Protein AF-A0A7S2AQG5-F1 (afdb_monomer)

Organism: NCBI:txid41880

Nearest PDB structures (foldseek):
  4xyc-assembly2_W  TM=8.931E-01  e=7.929E-13  Mycobacterium tuberculosis
  4xyc-assembly2_J  TM=9.026E-01  e=2.037E-12  Mycobacterium tuberculosis
  4xyc-asse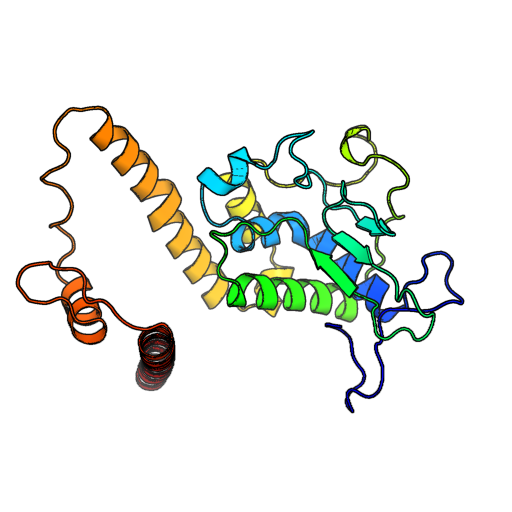mbly2_U  TM=8.590E-01  e=1.543E-12  Mycobacterium tuberculosis
  2wgs-assembly1_A  TM=8.784E-01  e=3.175E-12  Mycobacterium tuberculosis H37Rv
  7w85-assembly1_A  TM=8.949E-01  e=2.616E-11  Escherichia coli BL21(DE3)

Secondary structure (DSSP, 8-state):
--SB-TTS-SB-SB-TTSTTSB-HHHHHHHHHHHHTHHHHHHHHS-SGGGGGG-STTSSS--BS-EEES-TTSSEEEE--TTSSSTT-EEEE----TTS-HHHHHHHHHHHHHHHHHTT--PPPPPPS-GGGS-TTSS-PBPPSSHHHHHHHHHT-HHHHHHH-HHHHHHHHHHHIIIIIIIHHHHHHHHTTT-TTS-S-S-HHHHHHHHHHHT--TT-PPP---HHHHHHHHHHHHHHHHHHHHHT-

InterPro domains:
  IPR008146 Glutamine synthetase, catalytic domain [PF00120] (7-181)
  IPR008146 Glutamine synthetase, catalytic domain [PS51987] (1-203)
  IPR008146 Glutamine synthetase, catalytic domain [SM01230] (1-112)
  IPR014746 Glutamine synthetase/guanido kinase, catalytic domain [SSF55931] (8-180)

Solvent-accessible surface area (backbone atoms only — not comparable to full-atom values): 13855 Å² total; per-residue (Å²): 81,98,48,49,44,96,84,63,82,44,42,47,38,54,26,90,88,37,98,82,41,43,17,75,63,37,38,9,20,50,16,14,38,42,73,39,34,36,30,48,36,33,43,18,29,54,38,64,75,48,26,77,48,46,36,87,90,62,70,34,30,54,37,42,41,35,12,76,74,26,69,46,24,22,34,19,36,39,73,26,93,79,77,73,36,59,66,23,37,78,44,76,53,62,58,38,93,80,26,53,68,67,56,33,52,52,50,52,49,47,28,17,49,49,8,48,76,72,64,36,76,50,76,83,66,56,82,78,61,55,79,76,56,61,85,83,71,81,56,52,70,44,54,64,38,43,66,54,8,48,53,36,37,74,69,34,62,70,59,31,72,70,70,35,56,72,54,50,54,52,50,50,53,50,42,45,52,52,41,66,56,41,46,61,50,51,56,60,44,60,76,45,100,63,87,81,76,86,89,72,88,68,61,82,69,48,58,60,56,42,65,75,68,48,54,54,95,83,72,52,83,64,90,70,52,75,67,58,50,51,52,49,54,52,50,51,55,52,48,56,54,50,56,59,58,70,75,107

Structure (mmCIF, N/CA/C/O backbone):
data_AF-A0A7S2AQG5-F1
#
_entry.id   AF-A0A7S2AQG5-F1
#
loop_
_atom_site.group_PDB
_atom_site.id
_atom_site.type_symbol
_atom_site.label_atom_id
_atom_site.label_alt_id
_atom_site.label_comp_id
_atom_site.label_asym_id
_atom_site.label_entity_id
_atom_site.label_seq_id
_atom_site.pdbx_PDB_ins_code
_atom_site.Cartn_x
_atom_site.Cartn_y
_atom_site.Cartn_z
_atom_site.occupancy
_atom_site.B_iso_or_equiv
_atom_site.auth_seq_id
_atom_site.auth_comp_id
_atom_site.auth_asym_id
_atom_site.auth_atom_id
_atom_site.pdbx_PDB_model_num
ATOM 1 N N . GLY A 1 1 ? 16.705 2.531 -3.260 1.00 59.81 1 GLY A N 1
ATOM 2 C CA . GLY A 1 1 ? 15.251 2.280 -3.265 1.00 59.81 1 GLY A CA 1
ATOM 3 C C . GLY A 1 1 ? 14.936 1.004 -2.507 1.00 59.81 1 GLY A C 1
ATOM 4 O O . GLY A 1 1 ? 15.864 0.321 -2.094 1.00 59.81 1 GLY A O 1
ATOM 5 N N . ILE A 1 2 ? 13.650 0.689 -2.328 1.00 74.12 2 ILE A N 1
ATOM 6 C CA . ILE A 1 2 ? 13.186 -0.533 -1.640 1.00 74.12 2 ILE A CA 1
ATOM 7 C C . ILE A 1 2 ? 13.528 -1.822 -2.412 1.00 74.12 2 ILE A C 1
ATOM 9 O O . ILE A 1 2 ? 13.703 -2.874 -1.812 1.00 74.12 2 ILE A O 1
ATOM 13 N N . LEU A 1 3 ? 13.717 -1.716 -3.733 1.00 81.56 3 LEU A N 1
ATOM 14 C CA . LEU A 1 3 ? 14.234 -2.780 -4.592 1.00 81.56 3 LEU A CA 1
ATOM 15 C C . LEU A 1 3 ? 15.679 -2.455 -4.980 1.00 81.56 3 LEU A C 1
ATOM 17 O O . LEU A 1 3 ? 15.939 -1.516 -5.735 1.00 81.56 3 LEU A O 1
ATOM 21 N N . GLY A 1 4 ? 16.621 -3.224 -4.446 1.00 83.62 4 GLY A N 1
ATOM 22 C CA . GLY A 1 4 ? 18.041 -3.121 -4.763 1.00 83.62 4 GLY A CA 1
ATOM 23 C C . GLY A 1 4 ? 18.647 -4.499 -4.983 1.00 83.62 4 GLY A C 1
ATOM 24 O O . GLY A 1 4 ? 18.105 -5.504 -4.518 1.00 83.62 4 GLY A O 1
ATOM 25 N N . SER A 1 5 ? 19.768 -4.554 -5.698 1.00 82.12 5 SER A N 1
ATOM 26 C CA . SER A 1 5 ? 20.531 -5.793 -5.840 1.00 82.12 5 SER A CA 1
ATOM 27 C C . SER A 1 5 ? 21.010 -6.303 -4.478 1.00 82.12 5 SER A C 1
ATOM 29 O O . SER A 1 5 ? 21.126 -5.551 -3.509 1.00 82.12 5 SER A O 1
ATOM 31 N N . LYS A 1 6 ? 21.300 -7.606 -4.388 1.00 81.56 6 LYS A N 1
ATOM 32 C CA . LYS A 1 6 ? 21.718 -8.257 -3.133 1.00 81.56 6 LYS A CA 1
ATOM 33 C C . LYS A 1 6 ? 22.968 -7.614 -2.514 1.00 81.56 6 LYS A C 1
ATOM 35 O O . LYS A 1 6 ? 23.081 -7.531 -1.297 1.00 81.56 6 LYS A O 1
ATOM 40 N N . ASP A 1 7 ? 23.881 -7.146 -3.356 1.00 83.44 7 ASP A N 1
ATOM 41 C CA . ASP A 1 7 ? 25.102 -6.413 -2.998 1.00 83.44 7 ASP A CA 1
ATOM 42 C C . ASP A 1 7 ? 24.874 -4.900 -2.794 1.00 83.44 7 ASP A C 1
ATOM 44 O O . ASP A 1 7 ? 25.814 -4.171 -2.491 1.00 83.44 7 ASP A O 1
ATOM 48 N N . ARG A 1 8 ? 23.632 -4.424 -2.959 1.00 75.56 8 ARG A N 1
ATOM 49 C CA . ARG A 1 8 ? 23.200 -3.019 -2.878 1.00 75.56 8 ARG A CA 1
ATOM 50 C C . ARG A 1 8 ? 23.923 -2.076 -3.845 1.00 75.56 8 ARG A C 1
ATOM 52 O O . ARG A 1 8 ? 23.882 -0.862 -3.654 1.00 75.56 8 ARG A O 1
ATOM 59 N N . SER A 1 9 ? 24.560 -2.612 -4.884 1.00 79.88 9 SER A N 1
ATOM 60 C CA . SER A 1 9 ? 25.290 -1.822 -5.878 1.00 79.88 9 SER A CA 1
ATOM 61 C C . SER A 1 9 ? 24.370 -1.132 -6.887 1.00 79.88 9 SER A C 1
ATOM 63 O O . SER A 1 9 ? 24.751 -0.116 -7.466 1.00 79.88 9 SER A O 1
ATOM 65 N N . SER A 1 10 ? 23.149 -1.646 -7.074 1.00 81.56 10 SER A N 1
ATOM 66 C CA . SER A 1 10 ? 22.208 -1.153 -8.079 1.00 81.56 10 SER A CA 1
ATOM 67 C C . SER A 1 10 ? 20.776 -1.044 -7.556 1.00 81.56 10 SER A C 1
ATOM 69 O O . SER A 1 10 ? 20.322 -1.823 -6.713 1.00 81.56 10 SER A O 1
ATOM 71 N N . ASN A 1 11 ? 20.062 -0.041 -8.067 1.00 84.75 11 ASN A N 1
ATOM 72 C CA . ASN A 1 11 ? 18.629 0.137 -7.870 1.00 84.75 11 ASN A CA 1
ATOM 73 C C . ASN A 1 11 ? 17.891 -0.652 -8.959 1.00 84.75 11 ASN A C 1
ATOM 75 O O . ASN A 1 11 ? 18.204 -0.505 -10.136 1.00 84.75 11 ASN A O 1
ATOM 79 N N . LEU A 1 12 ? 16.926 -1.486 -8.571 1.00 88.19 12 LEU A N 1
ATOM 80 C CA . LEU A 1 12 ? 16.212 -2.372 -9.496 1.00 88.19 12 LEU A CA 1
ATOM 81 C C . LEU A 1 12 ? 14.869 -1.793 -9.958 1.00 88.19 12 LEU A C 1
ATOM 83 O O . LEU A 1 12 ? 14.022 -2.536 -10.450 1.00 88.19 12 LEU A O 1
ATOM 87 N N . MET A 1 13 ? 14.635 -0.495 -9.763 1.00 86.56 13 MET A N 1
ATOM 88 C CA . MET A 1 13 ? 13.351 0.139 -10.068 1.00 86.56 13 MET A CA 1
ATOM 89 C C . MET A 1 13 ? 13.173 0.515 -11.537 1.00 86.56 13 MET A C 1
ATOM 91 O O . MET A 1 13 ? 12.075 0.358 -12.068 1.00 86.56 13 MET A O 1
ATOM 95 N N . GLU A 1 14 ? 14.228 1.003 -12.186 1.00 84.38 14 GLU A N 1
ATOM 96 C CA . GLU A 1 14 ? 14.144 1.560 -13.538 1.00 84.38 14 GLU A CA 1
ATOM 97 C C . GLU A 1 14 ? 14.549 0.568 -14.622 1.00 84.38 14 GLU A C 1
ATOM 99 O O . GLU A 1 14 ? 15.444 -0.256 -14.443 1.00 84.38 14 GLU A O 1
ATOM 104 N N . ASP A 1 15 ? 13.876 0.686 -15.762 1.00 82.88 15 ASP A N 1
ATOM 105 C CA . ASP A 1 15 ? 14.283 0.094 -17.030 1.00 82.88 15 ASP A CA 1
ATOM 106 C C . ASP A 1 15 ? 13.923 1.065 -18.158 1.00 82.88 15 ASP A C 1
ATOM 108 O O . ASP A 1 15 ? 12.755 1.211 -18.526 1.00 82.88 15 ASP A O 1
ATOM 112 N N . GLU A 1 16 ? 14.941 1.729 -18.711 1.00 71.38 16 GLU A N 1
ATOM 113 C CA . GLU A 1 16 ? 14.804 2.712 -19.794 1.00 71.38 16 GLU A CA 1
ATOM 114 C C . GLU A 1 16 ? 14.232 2.111 -21.086 1.00 71.38 16 GLU A C 1
ATOM 116 O O . GLU A 1 16 ? 13.764 2.835 -21.962 1.00 71.38 16 GLU A O 1
ATOM 121 N N . ARG A 1 17 ? 14.258 0.781 -21.227 1.00 76.62 17 ARG A N 1
ATOM 122 C CA . ARG A 1 17 ? 13.730 0.088 -22.410 1.00 76.62 17 ARG A CA 1
ATOM 123 C C . ARG A 1 17 ? 12.224 -0.119 -22.330 1.00 76.62 17 ARG A C 1
ATOM 125 O O . ARG A 1 17 ? 11.600 -0.430 -23.344 1.00 76.62 17 ARG A O 1
ATOM 132 N N . HIS A 1 18 ? 11.638 0.013 -21.142 1.00 79.31 18 HIS A N 1
ATOM 133 C CA . HIS A 1 18 ? 10.210 -0.159 -20.945 1.00 79.31 18 HIS A CA 1
ATOM 134 C C . HIS A 1 18 ? 9.478 1.181 -21.075 1.00 79.31 18 HIS A C 1
ATOM 136 O O . HIS A 1 18 ? 9.885 2.179 -20.489 1.00 79.31 18 HIS A O 1
ATOM 142 N N . ALA A 1 19 ? 8.335 1.199 -21.770 1.00 74.38 19 ALA A N 1
ATOM 143 C CA . ALA A 1 19 ? 7.563 2.423 -22.033 1.00 74.38 19 ALA A CA 1
ATOM 144 C C . ALA A 1 19 ? 7.122 3.180 -20.764 1.00 74.38 19 ALA A C 1
ATOM 146 O O . ALA A 1 19 ? 6.826 4.368 -20.814 1.00 74.38 19 ALA A O 1
ATOM 147 N N . SER A 1 20 ? 7.065 2.490 -19.625 1.00 76.12 20 SER A N 1
ATOM 148 C CA . SER A 1 20 ? 6.703 3.075 -18.333 1.00 76.12 20 SER A CA 1
ATOM 149 C C . SER A 1 20 ? 7.901 3.499 -17.473 1.00 76.12 20 SER A C 1
ATOM 151 O O . SER A 1 20 ? 7.695 3.923 -16.340 1.00 76.12 20 SER A O 1
ATOM 153 N N . GLY A 1 21 ? 9.134 3.274 -17.939 1.00 83.69 21 GLY A N 1
ATOM 154 C CA . GLY A 1 21 ? 10.373 3.495 -17.184 1.00 83.69 21 GLY A CA 1
ATOM 155 C C . GLY A 1 21 ? 10.609 2.535 -16.011 1.00 83.69 21 GLY A C 1
ATOM 156 O O . GLY A 1 21 ? 11.641 2.626 -15.356 1.00 83.69 21 GLY A O 1
ATOM 157 N N . LEU A 1 22 ? 9.681 1.611 -15.733 1.00 89.31 22 LEU A N 1
ATOM 158 C CA . LEU A 1 22 ? 9.778 0.645 -14.636 1.00 89.31 22 LEU A CA 1
ATOM 159 C C . LEU A 1 22 ? 10.319 -0.698 -15.120 1.00 89.31 22 LEU A C 1
ATOM 161 O O . LEU A 1 22 ? 9.834 -1.245 -16.113 1.00 89.31 22 LEU A O 1
ATOM 165 N N . SER A 1 23 ? 11.220 -1.283 -14.335 1.00 91.50 23 SER A N 1
ATOM 166 C CA . SER A 1 23 ? 11.668 -2.662 -14.521 1.00 91.50 23 SER A CA 1
ATOM 167 C C . SER A 1 23 ? 10.531 -3.669 -14.308 1.00 91.50 23 SER A C 1
ATOM 169 O O . SER A 1 23 ? 9.514 -3.388 -13.664 1.00 91.50 23 SER A O 1
ATOM 171 N N . SER A 1 24 ? 10.709 -4.902 -14.788 1.00 92.38 24 SER A N 1
ATOM 172 C CA . SER A 1 24 ? 9.715 -5.966 -14.600 1.00 92.38 24 SER A CA 1
ATOM 173 C C . SER A 1 24 ? 9.435 -6.278 -13.125 1.00 92.38 24 SER A C 1
ATOM 175 O O . SER A 1 24 ? 8.292 -6.559 -12.767 1.00 92.38 24 SER A O 1
ATOM 177 N N . ILE A 1 25 ? 10.457 -6.227 -12.263 1.00 93.19 25 ILE A N 1
ATOM 178 C CA . ILE A 1 25 ? 10.293 -6.478 -10.825 1.00 93.19 25 ILE A CA 1
ATOM 179 C C . ILE A 1 25 ? 9.566 -5.317 -10.140 1.00 93.19 25 ILE A C 1
ATOM 181 O O . ILE A 1 25 ? 8.675 -5.558 -9.331 1.00 93.19 25 ILE A O 1
ATOM 185 N N . ALA A 1 26 ? 9.866 -4.073 -10.525 1.00 94.25 26 ALA A N 1
ATOM 186 C CA . ALA A 1 26 ? 9.197 -2.890 -9.995 1.00 94.25 26 ALA A CA 1
ATOM 187 C C . ALA A 1 26 ? 7.720 -2.838 -10.392 1.00 94.25 26 ALA A C 1
ATOM 189 O O . ALA A 1 26 ? 6.876 -2.506 -9.566 1.00 94.25 26 ALA A O 1
ATOM 190 N N . ARG A 1 27 ? 7.392 -3.233 -11.629 1.00 95.81 27 ARG A N 1
ATOM 191 C CA . ARG A 1 27 ? 6.003 -3.349 -12.091 1.00 95.81 27 ARG A CA 1
ATOM 192 C C . ARG A 1 27 ? 5.211 -4.369 -11.278 1.00 95.81 27 ARG A C 1
ATOM 194 O O . ARG A 1 27 ? 4.098 -4.070 -10.870 1.00 95.81 27 ARG A O 1
ATOM 201 N N . ARG A 1 28 ? 5.782 -5.548 -11.021 1.00 97.38 28 ARG A N 1
ATOM 202 C CA . ARG A 1 28 ? 5.128 -6.590 -10.213 1.00 97.38 28 ARG A CA 1
ATOM 203 C C . ARG A 1 28 ? 4.949 -6.165 -8.760 1.00 97.38 28 ARG A C 1
ATOM 205 O O . ARG A 1 28 ? 3.875 -6.350 -8.205 1.00 97.38 28 ARG A O 1
ATOM 212 N N . PHE A 1 29 ? 5.974 -5.542 -8.178 1.00 97.69 29 PHE A N 1
ATOM 213 C CA . PHE A 1 29 ? 5.897 -4.972 -6.835 1.00 97.69 29 PHE A CA 1
ATOM 214 C C . PHE A 1 29 ? 4.763 -3.949 -6.734 1.00 97.69 29 PHE A C 1
ATOM 216 O O . PHE A 1 29 ? 3.911 -4.028 -5.857 1.00 97.69 29 PHE A O 1
ATOM 223 N N . LEU A 1 30 ? 4.721 -3.013 -7.681 1.00 97.75 30 LEU A N 1
ATOM 224 C CA . LEU A 1 30 ? 3.673 -2.007 -7.762 1.00 97.75 30 LEU A CA 1
ATOM 225 C C . LEU A 1 30 ? 2.281 -2.632 -7.911 1.00 97.75 30 LEU A C 1
ATOM 227 O O . LEU A 1 30 ? 1.345 -2.173 -7.271 1.00 97.75 30 LEU A O 1
ATOM 231 N N . ALA A 1 31 ? 2.145 -3.674 -8.730 1.00 98.06 31 ALA A N 1
ATOM 232 C CA . ALA A 1 31 ? 0.874 -4.364 -8.920 1.00 98.06 31 ALA A CA 1
ATOM 233 C C . ALA A 1 31 ? 0.339 -4.968 -7.617 1.00 98.06 31 ALA A C 1
ATOM 235 O O . ALA A 1 31 ? -0.837 -4.799 -7.324 1.00 98.06 31 ALA A O 1
ATOM 236 N N . GLY A 1 32 ? 1.201 -5.605 -6.818 1.00 98.31 32 GLY A N 1
ATOM 237 C CA . GLY A 1 32 ? 0.811 -6.127 -5.506 1.00 98.31 32 GLY A CA 1
ATOM 238 C C . GLY A 1 32 ? 0.394 -5.022 -4.535 1.00 98.31 32 GLY A C 1
ATOM 239 O O . GLY A 1 32 ? -0.649 -5.112 -3.901 1.00 98.31 32 GLY A O 1
ATOM 240 N N . VAL A 1 33 ? 1.140 -3.915 -4.487 1.00 98.50 33 VAL A N 1
ATOM 241 C CA . VAL A 1 33 ? 0.760 -2.744 -3.675 1.00 98.50 33 VAL A CA 1
ATOM 242 C C . VAL A 1 33 ? -0.614 -2.185 -4.062 1.00 98.50 33 VAL A C 1
ATOM 244 O O . VAL A 1 33 ? -1.368 -1.784 -3.181 1.00 98.50 33 VAL A O 1
ATOM 247 N N . LEU A 1 34 ? -0.931 -2.128 -5.359 1.00 98.19 34 LEU A N 1
ATOM 248 C CA . LEU A 1 34 ? -2.219 -1.622 -5.838 1.00 98.19 34 LEU A CA 1
ATOM 249 C C . LEU A 1 34 ? -3.364 -2.610 -5.579 1.00 98.19 34 LEU A C 1
ATOM 251 O O . LEU A 1 34 ? -4.435 -2.167 -5.186 1.00 98.19 34 LEU A O 1
ATOM 255 N N . GLU A 1 35 ? -3.128 -3.916 -5.736 1.00 98.25 35 GLU A N 1
ATOM 256 C CA . GLU A 1 35 ? -4.102 -4.966 -5.388 1.00 98.25 35 GLU A CA 1
ATOM 257 C C . GLU A 1 35 ? -4.489 -4.889 -3.902 1.00 98.25 35 GLU A C 1
ATOM 259 O O . GLU A 1 35 ? -5.665 -4.952 -3.562 1.00 98.25 35 GLU A O 1
ATOM 264 N N . HIS A 1 36 ? -3.511 -4.692 -3.016 1.00 98.50 36 HIS A N 1
ATOM 265 C CA . HIS A 1 36 ? -3.726 -4.641 -1.567 1.00 98.50 36 HIS A CA 1
ATOM 266 C C . HIS A 1 36 ? -4.059 -3.239 -1.037 1.00 98.50 36 HIS A C 1
ATOM 268 O O . HIS A 1 36 ? -4.061 -3.020 0.173 1.00 98.50 36 HIS A O 1
ATOM 274 N N . ALA A 1 37 ? -4.302 -2.253 -1.904 1.00 98.19 37 ALA A N 1
ATOM 275 C CA . ALA A 1 37 ? -4.388 -0.848 -1.505 1.00 98.19 37 ALA A CA 1
ATOM 276 C C . ALA A 1 37 ? -5.453 -0.583 -0.425 1.00 98.19 37 ALA A C 1
ATOM 278 O O . ALA A 1 37 ? -5.196 0.147 0.538 1.00 98.19 37 ALA A O 1
ATOM 279 N N . SER A 1 38 ? -6.623 -1.211 -0.544 1.00 97.69 38 S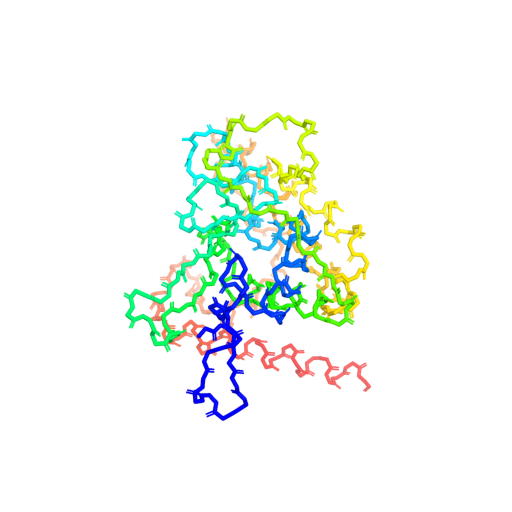ER A N 1
ATOM 280 C CA . SER A 1 38 ? -7.703 -1.065 0.435 1.00 97.69 38 SER A CA 1
ATOM 281 C C . SER A 1 38 ? -7.320 -1.643 1.800 1.00 97.69 38 SER A C 1
ATOM 283 O O . SER A 1 38 ? -7.444 -0.941 2.798 1.00 97.69 38 SER A O 1
ATOM 285 N N . ALA A 1 39 ? -6.734 -2.841 1.857 1.00 98.25 39 ALA A N 1
ATOM 286 C CA . ALA A 1 39 ? -6.248 -3.440 3.103 1.00 98.25 39 ALA A CA 1
ATOM 287 C C . ALA A 1 39 ? -5.073 -2.656 3.720 1.00 98.25 39 ALA A C 1
ATOM 289 O O . ALA A 1 39 ? -5.037 -2.389 4.923 1.00 98.25 39 ALA A O 1
ATOM 290 N N . LEU A 1 40 ? -4.129 -2.194 2.889 1.00 98.31 40 LEU A N 1
ATOM 291 C CA . LEU A 1 40 ? -3.007 -1.347 3.311 1.00 98.31 40 LEU A CA 1
ATOM 292 C C . LEU A 1 40 ? -3.466 -0.028 3.948 1.00 98.31 40 LEU A C 1
ATOM 294 O O . LEU A 1 40 ? -2.724 0.567 4.735 1.00 98.31 40 LEU A O 1
ATOM 298 N N . SER A 1 41 ? -4.682 0.424 3.635 1.00 97.38 41 SER A N 1
ATOM 299 C CA . SER A 1 41 ? -5.266 1.638 4.206 1.00 97.38 41 SER A CA 1
ATOM 300 C C . SER A 1 41 ? -5.385 1.558 5.723 1.00 97.38 41 SER A C 1
ATOM 302 O O . SER A 1 41 ? -5.110 2.554 6.387 1.00 97.38 41 SER A O 1
ATOM 304 N N . ALA A 1 42 ? -5.678 0.376 6.278 1.00 97.06 42 ALA A N 1
ATOM 305 C CA . ALA A 1 42 ? -5.777 0.182 7.722 1.00 97.06 42 ALA A CA 1
ATOM 306 C C . ALA A 1 42 ? -4.447 0.509 8.423 1.00 97.06 42 ALA A C 1
ATOM 308 O O . ALA A 1 42 ? -4.437 1.176 9.450 1.00 97.06 42 ALA A O 1
ATOM 309 N N . PHE A 1 43 ? -3.314 0.145 7.814 1.00 97.31 43 PHE A N 1
ATOM 310 C CA . PHE A 1 43 ? -1.979 0.429 8.350 1.00 97.31 43 PHE A CA 1
ATOM 311 C C . PHE A 1 43 ? -1.493 1.854 8.050 1.00 97.31 43 PHE A C 1
ATOM 313 O O . PHE A 1 43 ? -0.771 2.456 8.848 1.00 97.31 43 PHE A O 1
ATOM 320 N N . ALA A 1 44 ? -1.865 2.399 6.891 1.00 96.06 44 ALA A N 1
ATOM 321 C CA . ALA A 1 44 ? -1.480 3.738 6.448 1.00 96.06 44 ALA A CA 1
ATOM 322 C C . ALA A 1 44 ? -2.263 4.851 7.157 1.00 96.06 44 ALA A C 1
ATOM 324 O O . ALA A 1 44 ? -1.755 5.950 7.381 1.00 96.06 44 ALA A O 1
ATOM 325 N N . ALA A 1 45 ? -3.513 4.588 7.495 1.00 93.94 45 ALA A N 1
ATOM 326 C CA . ALA A 1 45 ? -4.444 5.520 8.102 1.00 93.94 45 ALA A CA 1
ATOM 327 C C . ALA A 1 45 ? -5.158 4.782 9.243 1.00 93.94 45 ALA A C 1
ATOM 329 O O . ALA A 1 45 ? -6.304 4.377 9.077 1.00 93.94 45 ALA A O 1
ATOM 330 N N . PRO A 1 46 ? -4.485 4.559 10.388 1.00 93.69 46 PRO A N 1
ATOM 331 C CA . PRO A 1 46 ? -5.010 3.670 11.422 1.00 93.69 46 PRO A CA 1
ATOM 332 C C . PRO A 1 46 ? -6.044 4.326 12.338 1.00 93.69 46 PRO A C 1
ATOM 334 O O . PRO A 1 46 ? -6.550 3.657 13.224 1.00 93.69 46 PRO A O 1
ATOM 337 N N . THR A 1 47 ? -6.351 5.614 12.157 1.00 89.81 47 THR A N 1
ATOM 338 C CA . THR A 1 47 ? -7.283 6.359 13.017 1.00 89.81 47 THR A CA 1
ATOM 339 C C . THR A 1 47 ? -8.492 6.846 12.238 1.00 89.81 47 THR A C 1
ATOM 341 O O . THR A 1 47 ? -8.392 7.093 11.033 1.00 89.81 47 THR A O 1
ATOM 344 N N . ILE A 1 48 ? -9.619 7.065 12.925 1.00 87.81 48 ILE A N 1
ATOM 345 C CA . ILE A 1 48 ? -10.820 7.661 12.305 1.00 87.81 48 ILE A CA 1
ATOM 346 C C . ILE A 1 48 ? -10.459 9.005 11.658 1.00 87.81 48 ILE A C 1
ATOM 348 O O . ILE A 1 48 ? -10.845 9.285 10.520 1.00 87.81 48 ILE A O 1
ATOM 352 N N . ASP A 1 49 ? -9.640 9.799 12.351 1.00 85.12 49 ASP A N 1
ATOM 353 C CA . ASP A 1 49 ? -9.278 11.139 11.904 1.00 85.12 49 ASP A CA 1
ATOM 354 C C . ASP A 1 49 ? -8.458 11.156 10.604 1.00 85.12 49 ASP A C 1
ATOM 356 O O . ASP A 1 49 ? -8.503 12.118 9.833 1.00 85.12 49 ASP A O 1
ATOM 360 N N . SER A 1 50 ? -7.736 10.070 10.317 1.00 87.31 50 SER A N 1
ATOM 361 C CA . SER A 1 50 ? -6.919 9.952 9.109 1.00 87.31 50 SER A CA 1
ATOM 362 C C . SER A 1 50 ? -7.749 10.015 7.818 1.00 87.31 50 SER A C 1
ATOM 364 O O . SER A 1 50 ? -7.233 10.448 6.783 1.00 87.31 50 SER A O 1
ATOM 366 N N . TYR A 1 51 ? -9.031 9.636 7.874 1.00 86.12 51 TYR A N 1
ATOM 367 C CA . TYR A 1 51 ? -9.899 9.531 6.698 1.00 86.12 51 TYR A CA 1
ATOM 368 C C . TYR A 1 51 ? -10.592 10.837 6.306 1.00 86.12 51 TYR A C 1
ATOM 370 O O . TYR A 1 51 ? -10.930 10.997 5.137 1.00 86.12 51 TYR A O 1
ATOM 378 N N . TRP A 1 52 ? -10.672 11.839 7.192 1.00 80.56 52 TRP A N 1
ATOM 379 C CA . TRP A 1 52 ? -11.114 13.192 6.798 1.00 80.56 52 TRP A CA 1
ATOM 380 C C . TRP A 1 52 ? -10.222 13.809 5.721 1.00 80.56 52 TRP A C 1
ATOM 382 O O . TRP A 1 52 ? -10.637 14.702 4.986 1.00 80.56 52 TRP A O 1
ATOM 392 N N . ARG A 1 53 ? -8.975 13.338 5.621 1.00 77.88 53 ARG A N 1
ATOM 393 C CA . ARG A 1 53 ? -8.030 13.777 4.598 1.00 77.88 53 ARG A CA 1
ATOM 394 C C . ARG A 1 53 ? -8.306 13.141 3.234 1.00 77.88 53 ARG A C 1
ATOM 396 O O . ARG A 1 53 ? -7.877 13.701 2.228 1.00 77.88 53 ARG A O 1
ATOM 403 N N . VAL A 1 54 ? -8.987 11.997 3.171 1.00 75.31 54 VAL A N 1
ATOM 404 C CA . VAL A 1 54 ? -9.256 11.247 1.933 1.00 75.31 54 VAL A CA 1
ATOM 405 C C . VAL A 1 54 ? -10.462 11.870 1.228 1.00 75.31 54 VAL A C 1
ATOM 407 O O . VAL A 1 54 ? -11.575 11.365 1.253 1.00 75.31 54 VAL A O 1
ATOM 410 N N . THR A 1 55 ? -10.257 13.050 0.650 1.00 70.69 55 THR A N 1
ATOM 411 C CA . THR A 1 55 ? -11.283 13.809 -0.075 1.00 70.69 55 THR A CA 1
ATOM 412 C C . THR A 1 55 ? -10.669 14.394 -1.340 1.00 70.69 55 THR A C 1
ATOM 414 O O . THR A 1 55 ? -9.532 14.865 -1.324 1.00 70.69 55 THR A O 1
ATOM 417 N N . SER A 1 56 ? -11.408 14.398 -2.449 1.00 66.56 56 SER A N 1
ATOM 418 C CA . SER A 1 56 ? -10.929 14.976 -3.709 1.00 66.56 56 SER A CA 1
ATOM 419 C C . SER A 1 56 ? -10.486 16.433 -3.534 1.00 66.56 56 SER A C 1
ATOM 421 O O . SER A 1 56 ? -11.154 17.232 -2.879 1.00 66.56 56 SER A O 1
ATOM 423 N N . GLY A 1 57 ? -9.336 16.783 -4.117 1.00 65.25 57 GLY A N 1
ATOM 424 C CA . GLY A 1 57 ? -8.750 18.123 -3.997 1.00 65.25 57 GLY A CA 1
ATOM 425 C C . GLY A 1 57 ? -7.967 18.383 -2.701 1.00 65.25 57 GLY A C 1
ATOM 426 O O . GLY A 1 57 ? -7.373 19.452 -2.567 1.00 65.25 57 GLY A O 1
ATOM 427 N N . SER A 1 58 ? -7.882 17.417 -1.776 1.00 72.88 58 SER A N 1
ATOM 428 C CA . SER A 1 58 ? -7.093 17.543 -0.536 1.00 72.88 58 SER A CA 1
ATOM 429 C C . SER A 1 58 ? -5.592 17.271 -0.713 1.00 72.88 58 SER A C 1
ATOM 431 O O . SER A 1 58 ? -4.832 17.372 0.250 1.00 72.88 58 SER A O 1
ATOM 433 N N . TRP A 1 59 ? -5.159 16.908 -1.928 1.00 77.25 59 TRP A N 1
ATOM 434 C CA . TRP A 1 59 ? -3.828 16.369 -2.254 1.00 77.25 59 TRP A CA 1
ATOM 435 C C . TRP A 1 59 ? -3.528 14.966 -1.703 1.00 77.25 59 TRP A C 1
ATOM 437 O O . TRP A 1 59 ? -2.423 14.454 -1.940 1.00 77.25 59 TRP A O 1
ATOM 447 N N . ALA A 1 60 ? -4.491 14.338 -1.021 1.00 85.38 60 ALA A N 1
ATOM 448 C CA . ALA A 1 60 ? -4.435 12.931 -0.655 1.00 85.38 60 ALA A CA 1
ATOM 449 C C . ALA A 1 60 ? -5.007 12.048 -1.772 1.00 85.38 60 ALA A C 1
ATOM 451 O O . ALA A 1 60 ? -5.974 12.435 -2.427 1.00 85.38 60 ALA A O 1
ATOM 452 N N . PRO A 1 61 ? -4.440 10.853 -1.982 1.00 90.88 61 PRO A N 1
ATOM 453 C CA . PRO A 1 61 ? -4.947 9.946 -2.998 1.00 90.88 61 PRO A CA 1
ATOM 454 C C . PRO A 1 61 ? -6.348 9.439 -2.642 1.00 90.88 61 PRO A C 1
ATOM 456 O O . PRO A 1 61 ? -6.625 9.149 -1.481 1.00 90.88 61 PRO A O 1
ATOM 459 N N . THR A 1 62 ? -7.200 9.285 -3.656 1.00 90.94 62 THR A N 1
ATOM 460 C CA . THR A 1 62 ? -8.567 8.742 -3.527 1.00 90.94 62 THR A CA 1
ATOM 461 C C . THR A 1 62 ? -8.758 7.411 -4.258 1.00 90.94 62 THR A C 1
ATOM 463 O O . THR A 1 62 ? -9.768 6.744 -4.061 1.00 90.94 62 THR A O 1
ATOM 466 N N . ARG A 1 63 ? -7.795 7.004 -5.094 1.00 93.94 63 ARG A N 1
ATOM 467 C CA . ARG A 1 63 ? -7.835 5.767 -5.887 1.00 93.94 63 ARG A CA 1
ATOM 468 C C . ARG A 1 63 ? -6.550 4.966 -5.746 1.00 93.94 63 ARG A C 1
ATOM 470 O O . ARG A 1 63 ? -5.462 5.553 -5.695 1.00 93.94 63 ARG A O 1
ATOM 477 N N . ALA A 1 64 ? -6.675 3.644 -5.800 1.00 96.25 64 ALA A N 1
ATOM 478 C CA . ALA A 1 64 ? -5.581 2.691 -5.931 1.00 96.25 64 ALA A CA 1
ATOM 479 C C . ALA A 1 64 ? -4.957 2.799 -7.332 1.00 96.25 64 ALA A C 1
ATOM 481 O O . ALA A 1 64 ? -5.206 2.013 -8.242 1.00 96.25 64 ALA A O 1
ATOM 482 N N . CYS A 1 65 ? -4.158 3.843 -7.537 1.00 96.75 65 CYS A N 1
ATOM 483 C CA . CYS A 1 65 ? -3.577 4.165 -8.832 1.00 96.75 65 CYS A CA 1
ATOM 484 C C . CYS A 1 65 ? -2.145 4.672 -8.703 1.00 96.75 65 CYS A C 1
ATOM 486 O O . CYS A 1 65 ? -1.664 5.028 -7.620 1.00 96.75 65 CYS A O 1
ATOM 488 N N . TRP A 1 66 ? -1.457 4.722 -9.839 1.00 97.19 66 TRP A N 1
ATOM 489 C CA . TRP A 1 66 ? -0.077 5.160 -9.895 1.00 97.19 66 TRP A CA 1
ATOM 490 C C . TRP A 1 66 ? 0.196 6.058 -11.093 1.00 97.19 66 TRP A C 1
ATOM 492 O O . TRP A 1 66 ? -0.484 5.981 -12.116 1.00 97.19 66 TRP A O 1
ATOM 502 N N . GLY A 1 67 ? 1.227 6.890 -10.974 1.00 94.88 67 GLY A N 1
ATOM 503 C CA . GLY A 1 67 ? 1.652 7.776 -12.049 1.00 94.88 67 GLY A CA 1
ATOM 504 C C . GLY A 1 67 ? 3.108 8.200 -11.923 1.00 94.88 67 GLY A C 1
ATOM 505 O O . GLY A 1 67 ? 3.684 8.205 -10.832 1.00 94.88 67 GLY A O 1
ATOM 506 N N . ILE A 1 68 ? 3.706 8.565 -13.055 1.00 93.19 68 ILE A N 1
ATOM 507 C CA . ILE A 1 68 ? 5.070 9.095 -13.120 1.00 93.19 68 ILE A CA 1
ATOM 508 C C . ILE A 1 68 ? 5.017 10.562 -12.717 1.00 93.19 68 ILE A C 1
ATOM 510 O O . ILE A 1 68 ? 4.282 11.343 -13.314 1.00 93.19 68 ILE A O 1
ATOM 514 N N . GLU A 1 69 ? 5.747 10.923 -11.664 1.00 91.56 69 GLU A N 1
ATOM 515 C CA . GLU A 1 69 ? 5.743 12.264 -11.073 1.00 91.56 69 GLU A CA 1
ATOM 516 C C . GLU A 1 69 ? 4.345 12.801 -10.690 1.00 91.56 69 GLU A C 1
ATOM 518 O O . GLU A 1 69 ? 4.186 13.978 -10.364 1.00 91.56 69 GLU A O 1
ATOM 523 N N . ASN A 1 70 ? 3.330 11.932 -10.650 1.00 93.31 70 ASN A N 1
ATOM 524 C CA . ASN A 1 70 ? 1.941 12.311 -10.449 1.00 93.31 70 ASN A CA 1
ATOM 525 C C . ASN A 1 70 ? 1.571 12.345 -8.959 1.00 93.31 70 ASN A C 1
ATOM 527 O O . ASN A 1 70 ? 1.513 11.316 -8.288 1.00 93.31 70 ASN A O 1
ATOM 531 N N . ARG A 1 71 ? 1.288 13.542 -8.438 1.00 92.94 71 ARG A N 1
ATOM 532 C CA . ARG A 1 71 ? 0.933 13.772 -7.025 1.00 92.94 71 ARG A CA 1
ATOM 533 C C . ARG A 1 71 ? -0.538 13.496 -6.693 1.00 92.94 71 ARG A C 1
ATOM 535 O O . ARG A 1 71 ? -0.919 13.592 -5.532 1.00 92.94 71 ARG A O 1
ATOM 542 N N . THR A 1 72 ? -1.358 13.188 -7.688 1.00 92.94 72 THR A N 1
ATOM 543 C CA . THR A 1 72 ? -2.786 12.875 -7.499 1.00 92.94 72 THR A CA 1
ATOM 544 C C . THR A 1 72 ? -3.017 11.371 -7.304 1.00 92.94 72 THR A C 1
ATOM 546 O O . THR A 1 72 ? -4.064 10.957 -6.822 1.00 92.94 72 THR A O 1
ATOM 549 N N . CYS A 1 73 ? -2.010 10.548 -7.620 1.00 95.62 73 CYS A N 1
ATOM 550 C CA . CYS A 1 73 ? -2.044 9.095 -7.472 1.00 95.62 73 CYS A CA 1
ATOM 551 C C . CYS A 1 73 ? -1.646 8.624 -6.065 1.00 95.62 73 CYS A C 1
ATOM 553 O O . CYS A 1 73 ? -0.919 9.318 -5.354 1.00 95.62 73 CYS A O 1
ATOM 555 N N . MET A 1 74 ? -2.051 7.405 -5.689 1.00 96.56 74 MET A N 1
ATOM 556 C CA . MET A 1 74 ? -1.614 6.749 -4.448 1.00 96.56 74 MET A CA 1
ATOM 557 C C . MET A 1 74 ? -0.117 6.450 -4.464 1.00 96.56 74 MET A C 1
ATOM 559 O O . MET A 1 74 ? 0.580 6.755 -3.491 1.00 96.56 74 MET A O 1
ATOM 563 N N . ILE A 1 75 ? 0.373 5.877 -5.566 1.00 97.69 75 ILE A N 1
ATOM 564 C CA . ILE A 1 75 ? 1.797 5.617 -5.764 1.00 97.69 75 ILE A CA 1
ATOM 565 C C . ILE A 1 75 ? 2.350 6.568 -6.816 1.00 97.69 75 ILE A C 1
ATOM 567 O O . ILE A 1 75 ? 2.028 6.484 -8.001 1.00 97.69 75 ILE A O 1
ATOM 571 N N . ARG A 1 76 ? 3.241 7.460 -6.395 1.00 95.81 76 ARG A N 1
ATOM 572 C CA . ARG A 1 76 ? 3.999 8.299 -7.317 1.00 95.81 76 ARG A CA 1
ATOM 573 C C . ARG A 1 76 ? 5.340 7.648 -7.588 1.00 95.81 76 ARG A C 1
ATOM 575 O O . ARG A 1 76 ? 6.143 7.455 -6.676 1.00 95.81 76 ARG A O 1
ATOM 582 N N . PHE A 1 77 ? 5.601 7.332 -8.847 1.00 94.44 77 PHE A N 1
ATOM 583 C CA . PHE A 1 77 ? 6.929 6.924 -9.266 1.00 94.44 77 PHE A CA 1
ATOM 584 C C . PHE A 1 77 ? 7.777 8.164 -9.548 1.00 94.44 77 PHE A C 1
ATOM 586 O O . PHE A 1 77 ? 7.389 9.011 -10.352 1.00 94.44 77 PHE A O 1
ATOM 593 N N . ILE A 1 78 ? 8.908 8.275 -8.856 1.00 91.56 78 ILE A N 1
ATOM 594 C CA . ILE A 1 78 ? 9.880 9.352 -9.030 1.00 91.56 78 ILE A CA 1
ATOM 595 C C . ILE A 1 78 ? 11.102 8.758 -9.705 1.00 91.56 78 ILE A C 1
ATOM 597 O O . ILE A 1 78 ? 11.732 7.859 -9.140 1.00 91.56 78 ILE A O 1
ATOM 601 N N . SER A 1 79 ? 11.423 9.271 -10.888 1.00 86.12 79 SER A N 1
ATOM 602 C CA . SER A 1 79 ? 12.553 8.784 -11.674 1.00 86.12 79 SER A CA 1
ATOM 603 C C . SER A 1 79 ? 13.877 9.388 -11.190 1.00 86.12 79 SER A C 1
ATOM 605 O O . SER A 1 79 ? 13.909 10.440 -10.540 1.00 86.12 79 SER A O 1
ATOM 607 N N . ALA A 1 80 ? 14.996 8.716 -11.464 1.00 81.75 80 ALA A N 1
ATOM 608 C CA . ALA A 1 80 ? 16.321 9.255 -11.204 1.00 81.75 80 ALA A CA 1
ATOM 609 C C . ALA A 1 80 ? 16.601 10.459 -12.123 1.00 81.75 80 ALA A C 1
ATOM 611 O O . ALA A 1 80 ? 16.817 10.318 -13.322 1.00 81.75 80 ALA A O 1
ATOM 612 N N . SER A 1 81 ? 16.689 11.655 -11.537 1.00 70.81 81 SER A N 1
ATOM 613 C CA . SER A 1 81 ? 16.926 12.922 -12.252 1.00 70.81 81 SER A CA 1
ATOM 614 C C . SER A 1 81 ? 18.213 12.968 -13.087 1.00 70.81 81 SER A C 1
ATOM 616 O O . SER A 1 81 ? 18.350 13.831 -13.947 1.00 70.81 81 SER A O 1
ATOM 618 N N . ASN A 1 82 ? 19.160 12.063 -12.826 1.00 69.12 82 ASN A N 1
ATOM 619 C CA . ASN A 1 82 ? 20.507 12.083 -13.395 1.00 69.12 82 ASN A CA 1
ATOM 620 C C . ASN A 1 82 ? 20.760 10.914 -14.369 1.00 69.12 82 ASN A C 1
ATOM 622 O O . ASN A 1 82 ? 21.903 10.713 -14.772 1.00 69.12 82 ASN A O 1
ATOM 626 N N . GLY A 1 83 ? 19.735 10.111 -14.689 1.00 66.88 83 GLY A N 1
ATOM 627 C CA . GLY A 1 83 ? 19.846 8.948 -15.584 1.00 66.88 83 GLY A CA 1
ATOM 628 C C . GLY A 1 83 ? 20.663 7.772 -15.030 1.00 66.88 83 GLY A C 1
ATOM 629 O O . GLY A 1 83 ? 20.897 6.799 -15.732 1.00 66.88 83 GLY A O 1
ATOM 630 N N . ASP A 1 84 ? 21.118 7.831 -13.774 1.00 70.88 84 ASP A N 1
ATOM 631 C CA . ASP A 1 84 ? 21.925 6.768 -13.158 1.00 70.88 84 ASP A CA 1
ATOM 632 C C . ASP A 1 84 ? 21.093 5.714 -12.407 1.00 70.88 84 ASP A C 1
ATOM 634 O O . ASP A 1 84 ? 21.648 4.845 -11.731 1.00 70.88 84 ASP A O 1
ATOM 638 N N . GLY A 1 85 ? 19.762 5.817 -12.464 1.00 72.88 85 GLY A N 1
ATOM 639 C CA . GLY A 1 85 ? 18.813 4.912 -11.813 1.00 72.88 85 GLY A CA 1
ATOM 640 C C . GLY 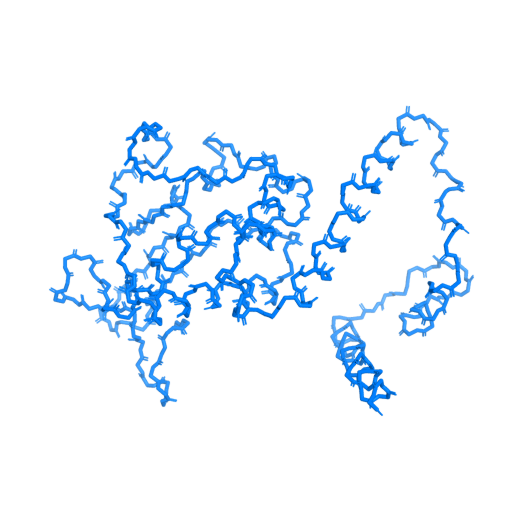A 1 85 ? 18.796 4.950 -10.284 1.00 72.88 85 GLY A C 1
ATOM 641 O O . GLY A 1 85 ? 17.880 4.417 -9.651 1.00 72.88 85 GLY A O 1
ATOM 642 N N . ARG A 1 86 ? 19.769 5.593 -9.625 1.00 78.38 86 ARG A N 1
ATOM 643 C CA . ARG A 1 86 ? 19.930 5.494 -8.165 1.00 78.38 86 ARG A CA 1
ATOM 644 C C . ARG A 1 86 ? 18.821 6.212 -7.411 1.00 78.38 86 ARG A C 1
ATOM 646 O O . ARG A 1 86 ? 18.355 5.699 -6.391 1.00 78.38 86 ARG A O 1
ATOM 653 N N . GLY A 1 87 ? 18.375 7.355 -7.931 1.00 83.25 87 GLY A N 1
ATOM 654 C CA . GLY A 1 87 ? 17.319 8.184 -7.338 1.00 83.25 87 GLY A CA 1
ATOM 655 C C . GLY A 1 87 ? 15.897 7.627 -7.473 1.00 83.25 87 GLY A C 1
ATOM 656 O O . GLY A 1 87 ? 14.989 8.139 -6.809 1.00 83.25 87 GLY A O 1
ATOM 657 N N . ALA A 1 88 ? 15.715 6.584 -8.289 1.00 88.69 88 ALA A N 1
ATOM 658 C CA . ALA A 1 88 ? 14.413 6.023 -8.611 1.00 88.69 88 ALA A CA 1
ATOM 659 C C . ALA A 1 88 ? 13.714 5.427 -7.384 1.00 88.69 88 ALA A C 1
ATOM 661 O O . ALA A 1 88 ? 14.300 4.625 -6.640 1.00 88.69 88 ALA A O 1
ATOM 662 N N . ARG A 1 89 ? 12.455 5.803 -7.153 1.00 92.12 89 ARG A N 1
ATOM 663 C CA . ARG A 1 89 ? 11.690 5.346 -5.984 1.00 92.12 89 ARG A CA 1
ATOM 664 C C . ARG A 1 89 ? 10.185 5.435 -6.185 1.00 92.12 89 ARG A C 1
ATOM 666 O O . ARG A 1 89 ? 9.690 6.291 -6.912 1.00 92.12 89 ARG A O 1
ATOM 673 N N . PHE A 1 90 ? 9.469 4.593 -5.449 1.00 95.38 90 PHE A N 1
ATOM 674 C CA . PHE A 1 90 ? 8.048 4.780 -5.197 1.00 95.38 90 PHE A CA 1
ATOM 675 C C . PHE A 1 90 ? 7.855 5.678 -3.975 1.00 95.38 90 PHE A C 1
ATOM 677 O O . PHE A 1 90 ? 8.476 5.468 -2.934 1.00 95.38 90 PHE A O 1
ATOM 684 N N . GLU A 1 91 ? 6.995 6.677 -4.114 1.00 95.88 91 GLU A N 1
ATOM 685 C CA . GLU A 1 91 ? 6.432 7.470 -3.028 1.00 95.88 91 GLU A CA 1
ATOM 686 C C . GLU A 1 91 ? 5.001 6.968 -2.787 1.00 95.88 91 GLU A C 1
ATOM 688 O O . GLU A 1 91 ? 4.125 7.157 -3.632 1.00 95.88 91 GLU A O 1
ATOM 693 N N . TRP A 1 92 ? 4.772 6.312 -1.646 1.00 96.62 92 TRP A N 1
ATOM 694 C CA . TRP A 1 92 ? 3.433 5.946 -1.183 1.00 96.62 92 TRP A CA 1
ATOM 695 C C . TRP A 1 92 ? 2.821 7.135 -0.446 1.00 96.62 92 TRP A C 1
ATOM 697 O O . TRP A 1 92 ? 3.314 7.543 0.604 1.00 96.62 92 TRP A O 1
ATOM 707 N N . ARG A 1 93 ? 1.779 7.732 -1.030 1.00 95.25 93 ARG A N 1
ATOM 708 C CA . ARG A 1 93 ? 1.245 9.042 -0.614 1.00 95.25 93 ARG A CA 1
ATOM 709 C C . ARG A 1 93 ? 0.085 8.964 0.375 1.00 95.25 93 ARG A C 1
ATOM 711 O O . ARG A 1 93 ? -0.401 9.994 0.831 1.00 95.25 93 ARG A O 1
ATOM 718 N N . GLN A 1 94 ? -0.375 7.757 0.678 1.00 93.06 94 GLN A N 1
ATOM 719 C CA . GLN A 1 94 ? -1.517 7.534 1.552 1.00 93.06 94 GLN A CA 1
ATOM 720 C C . GLN A 1 94 ? -1.211 7.630 3.055 1.00 93.06 94 GLN A C 1
ATOM 722 O O . GLN A 1 94 ? -2.077 8.148 3.761 1.00 93.06 94 GLN A O 1
ATOM 727 N N . PRO A 1 95 ? -0.043 7.183 3.571 1.00 94.69 95 PRO A N 1
ATOM 728 C CA . PRO A 1 95 ? 0.220 7.179 5.004 1.00 94.69 95 PRO A CA 1
ATOM 729 C C . PRO A 1 95 ? -0.035 8.523 5.693 1.00 94.69 95 PRO A C 1
ATOM 731 O O . PRO A 1 95 ? 0.273 9.607 5.186 1.00 94.69 95 PRO A O 1
ATOM 734 N N . SER A 1 96 ? -0.668 8.458 6.855 1.00 91.88 96 SER A N 1
ATOM 735 C CA . SER A 1 96 ? -0.891 9.579 7.763 1.00 91.88 96 SER A CA 1
ATOM 736 C C . SER A 1 96 ? 0.262 9.693 8.763 1.00 91.88 96 SER A C 1
ATOM 738 O O . SER A 1 96 ? 1.046 8.763 8.938 1.00 91.88 96 SER A O 1
ATOM 740 N N . SER A 1 97 ? 0.361 10.825 9.461 1.00 89.75 97 SER A N 1
ATOM 741 C CA . SER A 1 97 ? 1.311 10.968 10.573 1.00 89.75 97 SER A CA 1
ATOM 742 C C . SER A 1 97 ? 0.950 10.107 11.788 1.00 89.75 97 SER A C 1
ATOM 744 O O . SER A 1 97 ? 1.787 9.944 12.668 1.00 89.75 97 SER A O 1
ATOM 746 N N . ALA A 1 98 ? -0.277 9.577 11.846 1.00 89.62 98 ALA A N 1
ATOM 747 C CA . ALA A 1 98 ? -0.717 8.648 12.882 1.00 89.62 98 ALA A CA 1
ATOM 748 C C . ALA A 1 98 ? -0.303 7.195 12.587 1.00 89.62 98 ALA A C 1
ATOM 750 O O . ALA A 1 98 ? -0.386 6.341 13.465 1.00 89.62 98 ALA A O 1
ATOM 751 N N . ALA A 1 99 ? 0.153 6.899 11.364 1.00 93.88 99 ALA A N 1
ATOM 752 C CA . ALA A 1 99 ? 0.636 5.574 11.007 1.00 93.88 99 ALA A CA 1
ATOM 753 C C . ALA A 1 99 ? 1.900 5.214 11.789 1.00 93.88 99 ALA A C 1
ATOM 755 O O . ALA A 1 99 ? 2.844 6.002 11.872 1.00 93.88 99 ALA A O 1
ATOM 756 N N . ASN A 1 100 ? 1.967 3.974 12.274 1.00 95.19 100 ASN A N 1
ATOM 757 C CA . ASN A 1 100 ? 3.229 3.420 12.737 1.00 95.19 100 ASN A CA 1
ATOM 758 C C . ASN A 1 100 ? 4.143 3.202 11.512 1.00 95.19 100 ASN A C 1
ATOM 760 O O . ASN A 1 100 ? 3.826 2.358 10.668 1.00 95.19 100 ASN A O 1
ATOM 764 N N . PRO A 1 101 ? 5.282 3.913 11.392 1.00 94.06 101 PRO A N 1
ATOM 765 C CA . PRO A 1 101 ? 6.107 3.870 10.186 1.00 94.06 101 PRO A CA 1
ATOM 766 C C . PRO A 1 101 ? 6.715 2.486 9.928 1.00 94.06 101 PRO A C 1
ATOM 768 O O . PRO A 1 101 ? 6.953 2.132 8.774 1.00 94.06 101 PRO A O 1
ATOM 771 N N . TYR A 1 102 ? 6.934 1.687 10.977 1.00 94.44 102 TYR A N 1
ATOM 772 C CA . TYR A 1 102 ? 7.439 0.323 10.839 1.00 94.44 102 TYR A CA 1
ATOM 773 C C . TYR A 1 102 ? 6.381 -0.597 10.234 1.00 94.44 102 TYR A C 1
ATOM 775 O O . TYR A 1 102 ? 6.683 -1.329 9.294 1.00 94.44 102 TYR A O 1
ATOM 783 N N . LEU A 1 103 ? 5.139 -0.523 10.728 1.00 95.00 103 LEU A N 1
ATOM 784 C CA . LEU A 1 103 ? 4.030 -1.324 10.203 1.00 95.00 103 LEU A CA 1
ATOM 785 C C . LEU A 1 103 ? 3.657 -0.896 8.786 1.00 95.00 103 LEU A C 1
ATOM 787 O O . LEU A 1 103 ? 3.492 -1.749 7.919 1.00 95.00 103 LEU A O 1
ATOM 791 N N . ALA A 1 104 ? 3.603 0.410 8.522 1.00 94.94 104 ALA A N 1
ATOM 792 C CA . ALA A 1 104 ? 3.364 0.926 7.180 1.00 94.94 104 ALA A CA 1
ATOM 793 C C . ALA A 1 104 ? 4.428 0.406 6.197 1.00 94.94 104 ALA A C 1
ATOM 795 O O . ALA A 1 104 ? 4.097 -0.164 5.161 1.00 94.94 104 ALA A O 1
ATOM 796 N N . LEU A 1 105 ? 5.718 0.519 6.530 1.00 94.62 105 LEU A N 1
ATOM 797 C CA . LEU A 1 105 ? 6.777 0.030 5.647 1.00 94.62 105 LEU A CA 1
ATOM 798 C C . LEU A 1 105 ? 6.738 -1.496 5.468 1.00 94.62 105 LEU A C 1
ATOM 800 O O . LEU A 1 105 ? 6.900 -1.976 4.347 1.00 94.62 105 LEU A O 1
ATOM 804 N N . ALA A 1 106 ? 6.531 -2.255 6.546 1.00 94.38 106 ALA A N 1
ATOM 805 C CA . ALA A 1 106 ? 6.496 -3.715 6.496 1.00 94.38 106 ALA A CA 1
ATOM 806 C C . ALA A 1 106 ? 5.346 -4.228 5.619 1.00 94.38 106 ALA A C 1
ATOM 808 O O . ALA A 1 106 ? 5.563 -5.075 4.755 1.00 94.38 106 ALA A O 1
ATOM 809 N N . THR A 1 107 ? 4.148 -3.671 5.789 1.00 97.50 107 THR A N 1
ATOM 810 C CA . THR A 1 107 ? 2.957 -4.059 5.018 1.00 97.50 107 THR A CA 1
ATOM 811 C C . THR A 1 107 ? 3.059 -3.632 3.558 1.00 97.50 107 THR A C 1
ATOM 813 O O . THR A 1 107 ? 2.741 -4.418 2.669 1.00 97.50 107 THR A O 1
ATOM 816 N N . PHE A 1 108 ? 3.630 -2.457 3.281 1.00 97.88 108 PHE A N 1
ATOM 817 C CA . PHE A 1 108 ? 3.946 -2.026 1.919 1.00 97.88 108 PHE A CA 1
ATOM 818 C C . PHE A 1 108 ? 4.907 -2.989 1.205 1.00 97.88 108 PHE A C 1
ATOM 820 O O . PHE A 1 108 ? 4.711 -3.326 0.037 1.00 97.88 108 PHE A O 1
ATOM 827 N N . VAL A 1 109 ? 5.946 -3.460 1.907 1.00 96.31 109 VAL A N 1
ATOM 828 C CA . VAL A 1 109 ? 6.869 -4.477 1.382 1.00 96.31 109 VAL A CA 1
ATOM 829 C C . VAL A 1 109 ? 6.155 -5.808 1.173 1.00 96.31 109 VAL A C 1
ATOM 831 O O . VAL A 1 109 ? 6.337 -6.410 0.119 1.00 96.31 109 VAL A O 1
ATOM 834 N N . ALA A 1 110 ? 5.351 -6.256 2.139 1.00 96.00 110 ALA A N 1
ATOM 835 C CA . ALA A 1 110 ? 4.601 -7.507 2.061 1.00 96.00 110 ALA A CA 1
ATOM 836 C C . ALA A 1 110 ? 3.687 -7.541 0.828 1.00 96.00 110 ALA A C 1
ATOM 838 O O . ALA A 1 110 ? 3.791 -8.460 0.017 1.00 96.00 110 ALA A O 1
ATOM 839 N N . ALA A 1 111 ? 2.892 -6.488 0.623 1.00 98.12 111 ALA A N 1
ATOM 840 C CA . ALA A 1 111 ? 2.026 -6.347 -0.543 1.00 98.12 111 ALA A CA 1
ATOM 841 C C . ALA A 1 111 ? 2.813 -6.356 -1.862 1.00 98.12 111 ALA A C 1
ATOM 843 O O . ALA A 1 111 ? 2.424 -6.996 -2.834 1.00 98.12 111 ALA A O 1
ATOM 844 N N . GLY A 1 112 ? 3.962 -5.682 -1.916 1.00 96.81 112 GLY A N 1
ATOM 845 C CA . GLY A 1 112 ? 4.790 -5.718 -3.117 1.00 96.81 112 GLY A CA 1
ATOM 846 C C . GLY A 1 112 ? 5.470 -7.072 -3.361 1.00 96.81 112 GLY A C 1
ATOM 847 O O . GLY A 1 112 ? 5.653 -7.475 -4.512 1.00 96.81 112 GLY A O 1
ATOM 848 N N . ILE A 1 113 ? 5.821 -7.809 -2.304 1.00 95.56 113 ILE A N 1
ATOM 849 C CA . ILE A 1 113 ? 6.329 -9.182 -2.416 1.00 95.56 113 ILE A CA 1
ATOM 850 C C . ILE A 1 113 ? 5.244 -10.111 -2.972 1.00 95.56 113 ILE A C 1
ATOM 852 O O . ILE A 1 113 ? 5.572 -10.901 -3.860 1.00 95.56 113 ILE A O 1
ATOM 856 N N . ASP A 1 114 ? 3.983 -9.975 -2.539 1.00 97.81 114 ASP A N 1
ATOM 857 C CA . ASP A 1 114 ? 2.847 -10.720 -3.112 1.00 97.81 114 ASP A CA 1
ATOM 858 C C . ASP A 1 114 ? 2.806 -10.572 -4.636 1.00 97.81 114 ASP A C 1
ATOM 860 O O . ASP A 1 114 ? 2.851 -11.551 -5.387 1.00 97.81 114 ASP A O 1
ATOM 864 N N . GLY A 1 115 ? 2.833 -9.321 -5.106 1.00 97.75 115 GLY A N 1
ATOM 865 C CA . GLY A 1 115 ? 2.777 -9.014 -6.529 1.00 97.75 115 GLY A CA 1
ATOM 866 C C . GLY A 1 115 ? 3.939 -9.614 -7.321 1.00 97.75 115 GLY A C 1
ATOM 867 O O . GLY A 1 115 ? 3.752 -10.085 -8.448 1.00 97.75 115 GLY A O 1
ATOM 868 N N . ILE A 1 116 ? 5.139 -9.666 -6.730 1.00 96.25 116 ILE A N 1
ATOM 869 C CA . ILE A 1 116 ? 6.302 -10.345 -7.320 1.00 96.25 116 ILE A CA 1
ATOM 870 C C . ILE A 1 116 ? 6.078 -11.857 -7.395 1.00 96.25 116 ILE A C 1
ATOM 872 O O . ILE A 1 116 ? 6.316 -12.436 -8.458 1.00 96.25 116 ILE A O 1
ATOM 876 N N . GLN A 1 117 ? 5.631 -12.485 -6.306 1.00 95.94 117 GLN A N 1
ATOM 877 C CA . GLN A 1 117 ? 5.437 -13.935 -6.214 1.00 95.94 117 GLN A CA 1
ATOM 878 C C . GLN A 1 117 ? 4.343 -14.429 -7.165 1.00 95.94 117 GLN A C 1
ATOM 880 O O . GLN A 1 117 ? 4.533 -15.430 -7.856 1.00 95.94 117 GLN A O 1
ATOM 885 N N . ARG A 1 118 ? 3.233 -13.691 -7.264 1.00 97.62 118 ARG A N 1
ATOM 886 C CA . ARG A 1 118 ? 2.104 -14.000 -8.155 1.00 97.62 118 ARG A CA 1
ATOM 887 C C . ARG A 1 118 ? 2.298 -13.506 -9.589 1.00 97.62 118 ARG A C 1
ATOM 889 O O . ARG A 1 118 ? 1.472 -13.795 -10.450 1.00 97.62 118 ARG A O 1
ATOM 896 N N . GLY A 1 119 ? 3.377 -12.773 -9.871 1.00 96.69 119 GLY A N 1
ATOM 897 C CA . GLY A 1 119 ? 3.673 -12.263 -11.211 1.00 96.69 119 GLY A CA 1
ATOM 898 C C . GLY A 1 119 ? 2.645 -11.250 -11.725 1.00 96.69 119 GLY A C 1
ATOM 899 O O . GLY A 1 119 ? 2.373 -11.222 -12.925 1.00 96.69 119 GLY A O 1
ATOM 900 N N . LEU A 1 120 ? 2.078 -10.434 -10.832 1.00 97.25 120 LEU A N 1
ATOM 901 C CA . LEU A 1 120 ? 1.001 -9.499 -11.153 1.00 97.25 120 LEU A CA 1
ATOM 902 C C . LEU A 1 120 ? 1.449 -8.402 -12.128 1.00 97.25 120 LEU A C 1
ATOM 904 O O . LEU A 1 120 ? 2.621 -8.027 -12.204 1.00 97.25 120 LEU A O 1
ATOM 908 N N . THR A 1 121 ? 0.490 -7.868 -12.881 1.00 95.81 121 THR A N 1
ATOM 909 C CA . THR A 1 121 ? 0.718 -6.768 -13.824 1.00 95.81 121 THR A CA 1
ATOM 910 C C . THR A 1 121 ? -0.073 -5.548 -13.367 1.00 95.81 121 THR A C 1
ATOM 912 O O . THR A 1 121 ? -1.282 -5.670 -13.192 1.00 95.81 121 THR A O 1
ATOM 915 N N . PRO A 1 122 ? 0.569 -4.380 -13.172 1.00 95.25 122 PRO A N 1
ATOM 916 C CA . PRO A 1 122 ? -0.142 -3.195 -12.721 1.00 95.25 122 PRO A CA 1
ATOM 917 C C . PRO A 1 122 ? -0.974 -2.620 -13.876 1.00 95.25 122 PRO A C 1
ATOM 919 O O . PRO A 1 122 ? -0.603 -2.820 -15.043 1.00 95.25 122 PRO A O 1
ATOM 922 N N . PRO A 1 123 ? -2.044 -1.861 -13.581 1.00 93.94 123 PRO A N 1
ATOM 923 C CA . PRO A 1 123 ? -2.775 -1.124 -14.603 1.00 93.94 123 PRO A CA 1
ATOM 924 C C . PRO A 1 123 ? -1.872 -0.087 -15.285 1.00 93.94 123 PRO A C 1
ATOM 926 O O . PRO A 1 123 ? -0.764 0.222 -14.824 1.00 93.94 123 PRO A O 1
ATOM 929 N N . ASN A 1 124 ? -2.35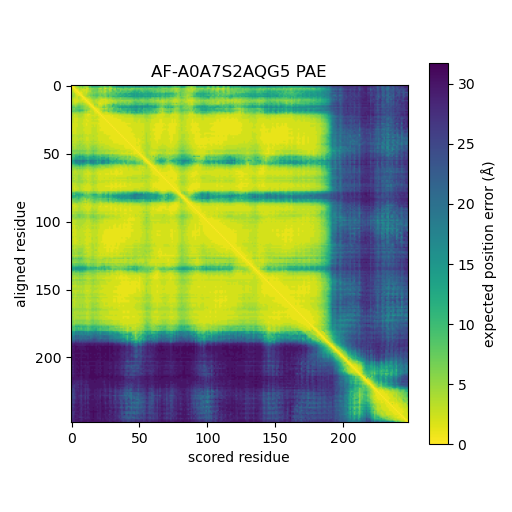7 0.483 -16.388 1.00 93.19 124 ASN A N 1
ATOM 930 C CA . ASN A 1 124 ? -1.692 1.624 -17.012 1.00 93.19 124 ASN A CA 1
ATOM 931 C C . ASN A 1 124 ? -1.580 2.783 -16.014 1.00 93.19 124 ASN A C 1
ATOM 933 O O . ASN A 1 124 ? -2.464 2.993 -15.184 1.00 93.19 124 ASN A O 1
ATOM 937 N N . HIS A 1 125 ? -0.479 3.528 -16.096 1.00 93.94 125 HIS A N 1
ATOM 938 C CA . HIS A 1 125 ? -0.294 4.698 -15.249 1.00 93.94 125 HIS A CA 1
ATOM 939 C C . HIS A 1 125 ? -1.295 5.794 -15.619 1.00 93.94 125 HIS A C 1
ATOM 941 O O . HIS A 1 125 ? -1.650 5.968 -16.787 1.00 93.94 125 HIS A O 1
ATOM 947 N N . VAL A 1 126 ? -1.708 6.566 -14.622 1.00 95.12 126 VAL A N 1
ATOM 948 C CA . VAL A 1 126 ? -2.586 7.715 -14.818 1.00 95.12 126 VAL A CA 1
ATOM 949 C C . VAL A 1 126 ? -1.777 8.884 -15.372 1.00 95.12 126 VAL A C 1
ATOM 951 O O . VAL A 1 126 ? -0.799 9.335 -14.763 1.00 95.12 126 VAL A O 1
ATOM 954 N N . VAL A 1 127 ? -2.227 9.401 -16.515 1.00 92.38 127 VAL A N 1
ATOM 955 C CA . VAL A 1 127 ? -1.754 10.652 -17.116 1.00 92.38 127 VAL A CA 1
ATOM 956 C C . VAL A 1 127 ? -2.769 11.750 -16.808 1.00 92.38 127 VAL A C 1
ATOM 958 O O . VAL A 1 127 ? -3.960 11.573 -17.045 1.00 92.38 127 VAL A O 1
ATOM 961 N N . GLY A 1 128 ? -2.297 12.890 -16.301 1.00 91.06 128 GLY A N 1
ATOM 962 C CA . GLY A 1 128 ? -3.163 13.988 -15.868 1.00 91.06 128 GLY A CA 1
ATOM 963 C C . GLY A 1 128 ? -3.599 13.854 -14.409 1.00 91.06 128 GLY A C 1
ATOM 964 O O . GLY A 1 128 ? -2.841 13.367 -13.569 1.00 91.06 128 GLY A O 1
ATOM 965 N N . ASP A 1 129 ? -4.798 14.337 -14.100 1.00 90.50 129 ASP A N 1
ATOM 966 C CA . ASP A 1 129 ? -5.330 14.393 -12.740 1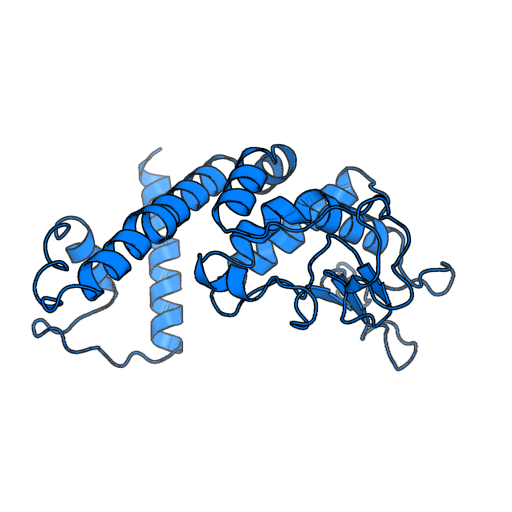.00 90.50 129 ASP A CA 1
ATOM 967 C C . ASP A 1 129 ? -6.174 13.153 -12.406 1.00 90.50 129 ASP A C 1
ATOM 969 O O . ASP A 1 129 ? -7.219 12.924 -13.012 1.00 90.50 129 ASP A O 1
ATOM 973 N N . ALA A 1 130 ? -5.743 12.378 -11.407 1.00 90.81 130 ALA A N 1
ATOM 974 C CA . ALA A 1 130 ? -6.466 11.203 -10.932 1.00 90.81 130 ALA A CA 1
ATOM 975 C C . ALA A 1 130 ? -7.820 11.544 -10.282 1.00 90.81 130 ALA A C 1
ATOM 977 O O . ALA A 1 130 ? -8.708 10.692 -10.279 1.00 90.81 130 ALA A O 1
ATOM 978 N N . TYR A 1 131 ? -8.012 12.768 -9.770 1.00 86.88 131 TYR A N 1
ATOM 979 C CA . TYR A 1 131 ? -9.303 13.200 -9.214 1.00 86.88 131 TYR A CA 1
ATOM 980 C C . TYR A 1 131 ? -10.362 13.429 -10.293 1.00 86.88 131 TYR A C 1
ATOM 982 O O . TYR A 1 131 ? -11.552 13.395 -9.997 1.00 86.88 131 TYR A O 1
ATOM 990 N N . SER A 1 132 ? -9.927 13.659 -11.532 1.00 88.69 132 SER A N 1
ATOM 991 C CA . SER A 1 132 ? -10.801 13.902 -12.680 1.00 88.69 132 SER A CA 1
ATOM 992 C C . SER A 1 132 ? -11.201 12.611 -13.409 1.00 88.69 132 SER A C 1
ATOM 994 O O . SER A 1 132 ? -11.867 12.674 -14.439 1.00 88.69 132 SER A O 1
ATOM 996 N N . LEU A 1 133 ? -10.772 11.443 -12.916 1.00 88.00 133 LEU A N 1
ATOM 997 C CA . LEU A 1 133 ? -11.123 10.150 -13.498 1.00 88.00 133 LEU A CA 1
ATOM 998 C C . LEU A 1 133 ? -12.526 9.714 -13.076 1.00 88.00 133 LEU A C 1
ATOM 1000 O O . LEU A 1 133 ? -12.846 9.698 -11.883 1.00 88.00 133 LEU A O 1
ATOM 1004 N N . ASP A 1 134 ? -13.309 9.266 -14.055 1.00 86.69 134 ASP A N 1
ATOM 1005 C CA . ASP A 1 134 ? -14.631 8.685 -13.837 1.00 86.69 134 ASP A CA 1
ATOM 1006 C C . ASP A 1 134 ? -14.562 7.423 -12.965 1.00 86.69 134 ASP A C 1
ATOM 1008 O O . ASP A 1 134 ? -13.629 6.622 -13.067 1.00 86.69 134 ASP A O 1
ATOM 1012 N N . ASP A 1 135 ? -15.602 7.179 -12.166 1.00 79.94 135 ASP A N 1
ATOM 1013 C CA . ASP A 1 135 ? -15.701 5.980 -11.319 1.00 79.94 135 ASP A CA 1
ATOM 1014 C C . ASP A 1 135 ? -15.672 4.667 -12.118 1.00 79.94 135 ASP A C 1
ATOM 1016 O O . ASP A 1 135 ? -15.244 3.638 -11.605 1.00 79.94 135 ASP A O 1
ATOM 1020 N N . GLY A 1 136 ? -16.042 4.708 -13.402 1.00 81.50 136 GLY A N 1
ATOM 1021 C CA . GLY A 1 136 ? -15.989 3.570 -14.322 1.00 81.50 136 GLY A CA 1
ATOM 1022 C C . GLY A 1 136 ? -14.630 3.321 -14.989 1.00 81.50 136 GLY A C 1
ATOM 1023 O O . GLY A 1 136 ? -14.558 2.497 -15.898 1.00 81.50 136 GLY A O 1
ATOM 1024 N N . CYS A 1 137 ? -13.555 4.014 -14.592 1.00 84.62 137 CYS A N 1
ATOM 1025 C CA . CYS A 1 137 ? -12.239 3.896 -15.239 1.00 84.62 137 CYS A CA 1
ATOM 1026 C C . CYS A 1 137 ? -11.485 2.581 -14.950 1.00 84.62 137 CYS A C 1
ATOM 1028 O O . CYS A 1 137 ? -10.394 2.376 -15.483 1.00 84.62 137 CYS A O 1
ATOM 1030 N N . GLY A 1 138 ? -12.053 1.692 -14.126 1.00 87.62 138 GLY A N 1
ATOM 1031 C CA . GLY A 1 138 ? -11.450 0.403 -13.770 1.00 87.62 138 GLY A CA 1
ATOM 1032 C C . GLY A 1 138 ? -10.325 0.499 -12.735 1.00 87.62 138 GLY A C 1
ATOM 1033 O O . GLY A 1 138 ? -9.504 -0.410 -12.657 1.00 87.62 138 GLY A O 1
ATOM 1034 N N . LEU A 1 139 ? -10.263 1.599 -11.976 1.00 92.50 139 LEU A N 1
ATOM 1035 C CA . LEU A 1 139 ? -9.351 1.783 -10.846 1.00 92.50 139 LEU A CA 1
ATOM 1036 C C . LEU A 1 139 ? -10.151 1.884 -9.549 1.00 92.50 139 LEU A C 1
ATOM 1038 O O . LEU A 1 139 ? -11.032 2.745 -9.433 1.00 92.50 139 LEU A O 1
ATOM 1042 N N . ASP A 1 140 ? -9.793 1.056 -8.573 1.00 92.88 140 ASP A N 1
ATOM 1043 C CA . ASP A 1 140 ? -10.508 0.968 -7.304 1.00 92.88 140 ASP A CA 1
ATOM 1044 C C . ASP A 1 140 ? -10.386 2.256 -6.483 1.00 92.88 140 ASP A C 1
ATOM 1046 O O . ASP A 1 140 ? -9.347 2.931 -6.465 1.00 92.88 140 ASP A O 1
ATOM 1050 N N . LEU A 1 141 ? -11.474 2.605 -5.799 1.00 92.94 141 LEU A N 1
ATOM 1051 C CA . LEU A 1 141 ? -11.486 3.678 -4.811 1.00 92.94 141 LEU A CA 1
ATOM 1052 C C . LEU A 1 141 ? -10.793 3.204 -3.532 1.00 92.94 141 LEU A C 1
ATOM 1054 O O . LEU A 1 141 ? -10.927 2.050 -3.129 1.00 92.94 141 LEU A O 1
ATOM 1058 N N . LEU A 1 142 ? -10.061 4.111 -2.889 1.00 94.50 142 LEU A N 1
ATOM 1059 C CA . LEU A 1 142 ? -9.528 3.855 -1.557 1.00 94.50 142 LEU A CA 1
ATOM 1060 C C . LEU A 1 142 ? -10.648 3.975 -0.512 1.00 94.50 142 LEU A C 1
ATOM 1062 O O . LEU A 1 142 ? -11.558 4.788 -0.699 1.00 94.50 142 LEU A O 1
ATOM 1066 N N . PRO A 1 143 ? -10.553 3.234 0.606 1.00 94.88 143 PRO A N 1
ATOM 1067 C CA . PRO A 1 143 ? -11.443 3.396 1.744 1.00 94.88 143 PRO A CA 1
ATOM 1068 C C . PRO A 1 143 ? -11.561 4.855 2.190 1.00 94.88 143 PRO A C 1
ATOM 1070 O O . PRO A 1 143 ? -10.564 5.564 2.360 1.00 94.88 143 PRO A O 1
ATOM 1073 N N . THR A 1 144 ? -12.797 5.286 2.414 1.00 91.19 144 THR A N 1
ATOM 1074 C CA . THR A 1 144 ? -13.152 6.634 2.884 1.00 91.19 144 THR A CA 1
ATOM 1075 C C . THR A 1 144 ? -13.424 6.677 4.386 1.00 91.19 144 THR A C 1
ATOM 1077 O O . THR A 1 144 ? -13.669 7.741 4.951 1.00 91.19 144 THR A O 1
ATOM 1080 N N . SER A 1 145 ? -13.340 5.526 5.055 1.00 90.81 145 SER A N 1
ATOM 1081 C CA . SER A 1 145 ? -13.441 5.403 6.504 1.00 90.81 145 SER A CA 1
ATOM 1082 C C . SER A 1 145 ? -12.520 4.307 7.042 1.00 90.81 145 SER A C 1
ATOM 1084 O O . SER A 1 145 ? -12.161 3.365 6.331 1.00 90.81 145 SER A O 1
ATOM 1086 N N . LEU A 1 146 ? -12.183 4.401 8.333 1.00 92.69 146 LEU A N 1
ATOM 1087 C CA . LEU A 1 146 ? -11.417 3.361 9.025 1.00 92.69 146 LEU A CA 1
ATOM 1088 C C . LEU A 1 146 ? -12.157 2.019 9.017 1.00 92.69 146 LEU A C 1
ATOM 1090 O O . LEU A 1 146 ? -11.530 0.977 8.871 1.00 92.69 146 LEU A O 1
ATOM 1094 N N . THR A 1 147 ? -13.486 2.042 9.126 1.00 93.69 147 THR A N 1
ATOM 1095 C CA . THR A 1 147 ? -14.313 0.833 9.057 1.00 93.69 147 THR A CA 1
ATOM 1096 C C . THR A 1 147 ? -14.160 0.129 7.711 1.00 93.69 147 THR A C 1
ATOM 1098 O O . THR A 1 147 ? -13.889 -1.064 7.694 1.00 93.69 147 THR A O 1
ATOM 1101 N N . GLU A 1 148 ? -14.248 0.854 6.592 1.00 95.25 148 GLU A N 1
ATOM 1102 C CA . GLU A 1 148 ? -14.040 0.272 5.256 1.00 95.25 148 GLU A CA 1
ATOM 1103 C C . GLU A 1 148 ? -12.637 -0.329 5.097 1.00 95.25 148 GLU A C 1
ATOM 1105 O O . GLU A 1 148 ? -12.487 -1.393 4.504 1.00 95.25 148 GLU A O 1
ATOM 1110 N N . ALA A 1 149 ? -11.609 0.321 5.648 1.00 96.88 149 ALA A N 1
ATOM 1111 C CA . ALA A 1 149 ? -10.242 -0.186 5.589 1.00 96.88 149 ALA A CA 1
ATOM 1112 C C . ALA A 1 149 ? -10.032 -1.451 6.436 1.00 96.88 149 ALA A C 1
ATOM 1114 O O . ALA A 1 149 ? -9.301 -2.349 6.027 1.00 96.88 149 ALA A O 1
ATOM 1115 N N . ILE A 1 150 ? -10.673 -1.527 7.605 1.00 96.88 150 ILE A N 1
ATOM 1116 C CA . ILE A 1 150 ? -10.653 -2.706 8.480 1.00 96.88 150 ILE A CA 1
ATOM 1117 C C . ILE A 1 150 ? -11.355 -3.887 7.810 1.00 96.88 150 ILE A C 1
ATOM 1119 O O . ILE A 1 150 ? -10.803 -4.983 7.805 1.00 96.88 150 ILE A O 1
ATOM 1123 N N . GLU A 1 151 ? -12.533 -3.674 7.218 1.00 97.75 151 GLU A N 1
ATOM 1124 C CA . GLU A 1 151 ? -13.236 -4.730 6.477 1.00 97.75 151 GLU A CA 1
ATOM 1125 C C . GLU A 1 151 ? -12.419 -5.188 5.263 1.00 97.75 151 GLU A C 1
ATOM 1127 O O . GLU A 1 151 ? -12.221 -6.383 5.070 1.00 97.75 151 GLU A O 1
ATOM 1132 N N . ALA A 1 152 ? -11.824 -4.254 4.515 1.00 98.19 152 ALA A N 1
ATOM 1133 C CA . ALA A 1 152 ? -10.928 -4.604 3.417 1.00 98.19 152 ALA A CA 1
ATOM 1134 C C . ALA A 1 152 ? -9.702 -5.409 3.879 1.00 98.19 152 ALA A C 1
ATOM 1136 O O . ALA A 1 152 ? -9.244 -6.279 3.147 1.00 98.19 152 ALA A O 1
ATOM 1137 N N . LEU A 1 153 ? -9.164 -5.128 5.072 1.00 98.44 153 LEU A N 1
ATOM 1138 C CA . LEU A 1 153 ? -8.070 -5.913 5.641 1.00 98.44 153 LEU A CA 1
ATOM 1139 C C . LEU A 1 153 ? -8.532 -7.323 6.025 1.00 98.44 153 LEU A C 1
ATOM 1141 O O . LEU A 1 153 ? -7.836 -8.268 5.679 1.00 98.44 153 LEU A O 1
ATOM 1145 N N . LYS A 1 154 ? -9.700 -7.472 6.668 1.00 98.06 154 LYS A N 1
ATOM 1146 C CA . LYS A 1 154 ? -10.278 -8.785 7.020 1.00 98.06 154 LY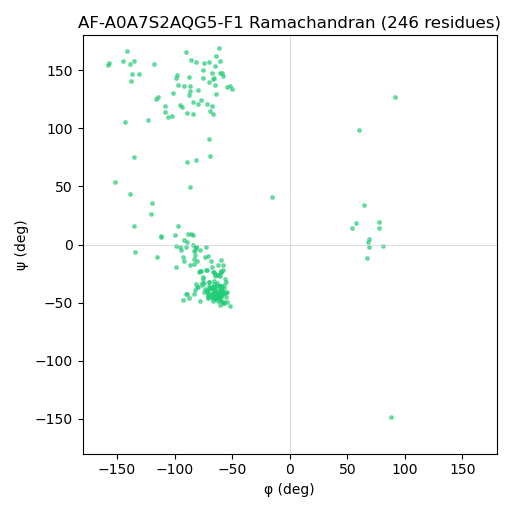S A CA 1
ATOM 1147 C C . LYS A 1 154 ? -10.467 -9.690 5.803 1.00 98.06 154 LYS A C 1
ATOM 1149 O O . LYS A 1 154 ? -10.256 -10.895 5.909 1.00 98.06 154 LYS A O 1
ATOM 1154 N N . ASP A 1 155 ? -10.857 -9.105 4.674 1.00 98.19 155 ASP A N 1
ATOM 1155 C CA . ASP A 1 155 ? -11.137 -9.833 3.435 1.00 98.19 155 ASP A CA 1
ATOM 1156 C C . ASP A 1 155 ? -9.866 -10.160 2.618 1.00 98.19 155 ASP A C 1
ATOM 1158 O O . ASP A 1 155 ? -9.922 -10.913 1.641 1.00 98.19 155 ASP A O 1
ATOM 1162 N N . ASP A 1 156 ? -8.698 -9.623 2.990 1.00 98.31 156 ASP A N 1
ATOM 1163 C CA . ASP A 1 156 ? -7.455 -9.779 2.229 1.00 98.31 156 ASP A CA 1
ATOM 1164 C C . ASP A 1 156 ? -6.647 -11.018 2.647 1.00 98.31 156 ASP A C 1
ATOM 1166 O O . ASP A 1 156 ? -5.555 -10.945 3.221 1.00 98.31 156 ASP A O 1
ATOM 1170 N N . GLU A 1 157 ? -7.168 -12.198 2.302 1.00 97.62 157 GLU A N 1
ATOM 1171 C CA . GLU A 1 157 ? -6.554 -13.496 2.629 1.00 97.62 157 GLU A CA 1
ATOM 1172 C C . GLU A 1 157 ? -5.097 -13.627 2.142 1.00 97.62 157 GLU A C 1
ATOM 1174 O O . GLU A 1 157 ? -4.263 -14.290 2.764 1.00 97.62 157 GLU A O 1
ATOM 1179 N N . LYS A 1 158 ? -4.769 -12.988 1.016 1.00 97.88 158 LYS A N 1
ATOM 1180 C CA . LYS A 1 158 ? -3.426 -13.009 0.418 1.00 97.88 158 LYS A CA 1
ATOM 1181 C C . LYS A 1 158 ? -2.444 -12.205 1.268 1.00 97.88 158 LYS A C 1
ATOM 1183 O O . LYS A 1 158 ? -1.338 -12.675 1.534 1.00 97.88 158 LYS A O 1
ATOM 1188 N N . LEU A 1 159 ? -2.846 -11.019 1.730 1.00 96.50 159 LEU A N 1
ATOM 1189 C CA . LEU A 1 159 ? -2.020 -10.212 2.619 1.00 96.50 159 LEU A CA 1
ATOM 1190 C C . LEU A 1 159 ? -1.869 -10.884 3.992 1.00 96.50 159 LEU A C 1
ATOM 1192 O O . LEU A 1 159 ? -0.759 -10.911 4.532 1.00 96.50 159 LEU A O 1
ATOM 1196 N N . HIS A 1 160 ? -2.935 -11.509 4.508 1.00 96.88 160 HIS A N 1
ATOM 1197 C CA . HIS A 1 160 ? -2.881 -12.354 5.709 1.00 96.88 160 HIS A CA 1
ATOM 1198 C C . HIS A 1 160 ? -1.850 -13.480 5.569 1.00 96.88 160 HIS A C 1
ATOM 1200 O O . HIS A 1 160 ? -1.038 -13.684 6.471 1.00 96.88 160 HIS A O 1
ATOM 1206 N N . ALA A 1 161 ? -1.822 -14.179 4.430 1.00 94.75 161 ALA A N 1
ATOM 1207 C CA . ALA A 1 161 ? -0.882 -15.275 4.197 1.00 94.75 161 ALA A CA 1
ATOM 1208 C C . ALA A 1 161 ? 0.595 -14.839 4.259 1.00 94.75 161 ALA A C 1
ATOM 1210 O O . ALA A 1 161 ? 1.460 -15.649 4.596 1.00 94.75 161 ALA A O 1
ATOM 1211 N N . ILE A 1 162 ? 0.896 -13.571 3.957 1.00 92.75 162 ILE A N 1
ATOM 1212 C CA . ILE A 1 162 ? 2.261 -13.026 4.001 1.00 92.75 162 ILE A CA 1
ATOM 1213 C C . ILE A 1 162 ? 2.604 -12.462 5.380 1.00 92.75 162 ILE A C 1
ATOM 1215 O O . ILE A 1 162 ? 3.719 -12.666 5.861 1.00 92.75 162 ILE A O 1
ATOM 1219 N N . LEU A 1 163 ? 1.676 -11.733 6.005 1.00 90.44 163 LEU A N 1
ATOM 1220 C CA . LEU A 1 163 ? 1.896 -11.090 7.304 1.00 90.44 163 LEU A CA 1
ATOM 1221 C C . LEU A 1 163 ? 1.769 -12.063 8.486 1.00 90.44 163 LEU A C 1
ATOM 1223 O O . LEU A 1 163 ? 2.362 -11.826 9.538 1.00 90.44 163 LEU A O 1
ATOM 1227 N N . GLY A 1 164 ? 1.033 -13.158 8.298 1.00 91.81 164 GLY A N 1
ATOM 1228 C CA . GLY A 1 164 ? 0.629 -14.096 9.338 1.00 91.81 164 GLY A CA 1
ATOM 1229 C C . GLY A 1 164 ? -0.727 -13.716 9.931 1.00 91.81 164 GLY A C 1
ATOM 1230 O O . GLY A 1 164 ? -0.914 -12.592 10.395 1.00 91.81 164 GLY A O 1
ATOM 1231 N N . ASP A 1 165 ? -1.659 -14.671 9.946 1.00 92.56 165 ASP A N 1
ATOM 1232 C CA . ASP A 1 165 ? -3.038 -14.437 10.392 1.00 92.56 165 ASP A CA 1
ATOM 1233 C C . ASP A 1 165 ? -3.097 -13.944 11.847 1.00 92.56 165 ASP A C 1
ATOM 1235 O O . ASP A 1 165 ? -3.720 -12.923 12.112 1.00 92.56 165 ASP A O 1
ATOM 1239 N N . ASP A 1 166 ? -2.338 -14.557 12.763 1.00 89.62 166 ASP A N 1
ATOM 1240 C CA . ASP A 1 166 ? -2.277 -14.140 14.175 1.00 89.62 166 ASP A CA 1
ATOM 1241 C C . ASP A 1 166 ? -1.919 -12.654 14.347 1.00 89.62 166 ASP A C 1
ATOM 1243 O O . ASP A 1 166 ? -2.500 -11.953 15.180 1.00 89.62 166 ASP A O 1
ATOM 1247 N N . PHE A 1 167 ? -0.970 -12.153 13.547 1.00 93.50 167 PHE A N 1
ATOM 1248 C CA . PHE A 1 167 ? -0.579 -10.745 13.579 1.00 93.50 167 PHE A CA 1
ATOM 1249 C C . PHE A 1 167 ? -1.713 -9.851 13.079 1.00 93.50 167 PHE A C 1
ATOM 1251 O O . PHE A 1 167 ? -2.011 -8.834 13.709 1.00 93.50 167 PHE A O 1
ATOM 1258 N N . VAL A 1 168 ? -2.344 -10.218 11.961 1.00 92.94 168 VAL A N 1
ATOM 1259 C CA . VAL A 1 168 ? -3.417 -9.405 11.384 1.00 92.94 168 VAL A CA 1
ATOM 1260 C C . VAL A 1 168 ? -4.638 -9.386 12.301 1.00 92.94 168 VAL A C 1
ATOM 1262 O O . VAL A 1 168 ? -5.166 -8.309 12.565 1.00 92.94 168 VAL A O 1
ATOM 1265 N N . GLN A 1 169 ? -5.027 -10.526 12.878 1.00 91.56 169 GLN A N 1
ATOM 1266 C CA . GLN A 1 169 ? -6.121 -10.604 13.851 1.00 91.56 169 GLN A CA 1
ATOM 1267 C C . GLN A 1 169 ? -5.843 -9.758 15.097 1.00 91.56 169 GLN A C 1
ATOM 1269 O O . GLN A 1 169 ? -6.714 -9.012 15.550 1.00 91.56 169 GLN A O 1
ATOM 1274 N N . TRP A 1 170 ? -4.619 -9.812 15.634 1.00 93.38 170 TRP A N 1
ATOM 1275 C CA . TRP A 1 170 ? -4.232 -8.960 16.758 1.00 93.38 170 TRP A CA 1
ATOM 1276 C C . TRP A 1 170 ? -4.296 -7.470 16.395 1.00 93.38 170 TRP A C 1
ATOM 1278 O O . TRP A 1 170 ? -4.831 -6.668 17.162 1.00 93.38 170 TRP A O 1
ATOM 1288 N N . TYR A 1 171 ? -3.791 -7.099 15.216 1.00 93.12 171 TYR A N 1
ATOM 1289 C CA . TYR A 1 171 ? -3.811 -5.718 14.744 1.00 93.12 171 TYR A CA 1
ATOM 1290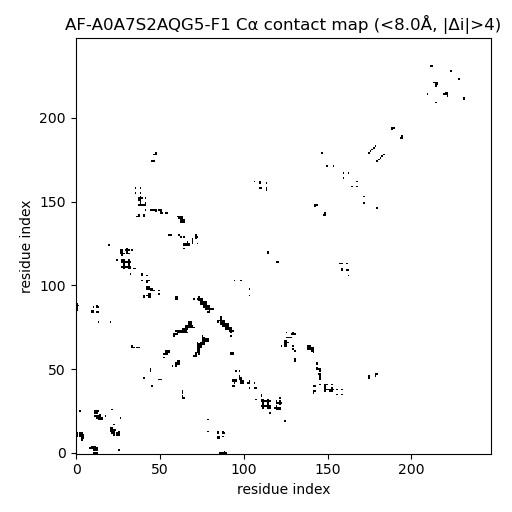 C C . TYR A 1 171 ? -5.242 -5.196 14.569 1.00 93.12 171 TYR A C 1
ATOM 1292 O O . TYR A 1 171 ? -5.571 -4.133 15.095 1.00 93.12 171 TYR A O 1
ATOM 1300 N N . LEU A 1 172 ? -6.102 -5.967 13.895 1.00 92.06 172 LEU A N 1
ATOM 1301 C CA . LEU A 1 172 ? -7.524 -5.666 13.728 1.00 92.06 172 LEU A CA 1
ATOM 1302 C C . LEU A 1 172 ? -8.192 -5.439 15.087 1.00 92.06 172 LEU A C 1
ATOM 1304 O O . LEU A 1 172 ? -8.812 -4.400 15.301 1.00 92.06 172 LEU A O 1
ATOM 1308 N N . HIS A 1 173 ? -7.984 -6.355 16.036 1.00 88.38 173 HIS A N 1
ATOM 1309 C CA . HIS A 1 173 ? -8.544 -6.239 17.380 1.00 88.38 173 HIS A CA 1
ATOM 1310 C C . HIS A 1 173 ? -8.083 -4.970 18.114 1.00 88.38 173 HIS A C 1
ATOM 1312 O O . HIS A 1 173 ? -8.893 -4.297 18.760 1.00 88.38 173 HIS A O 1
ATOM 1318 N N . SER A 1 174 ? -6.794 -4.629 18.009 1.00 87.31 174 SER A N 1
ATOM 1319 C CA . SER A 1 174 ? -6.222 -3.420 18.611 1.00 87.31 174 SER A CA 1
ATOM 1320 C C . SER A 1 174 ? -6.889 -2.162 18.057 1.00 87.31 174 SER A C 1
ATOM 1322 O O . SER A 1 174 ? -7.387 -1.339 18.824 1.00 87.31 174 SER A O 1
ATOM 1324 N N . VAL A 1 175 ? -6.951 -2.032 16.729 1.00 88.38 175 VAL A N 1
ATOM 1325 C CA . VAL A 1 175 ? -7.506 -0.843 16.070 1.00 88.38 175 VAL A CA 1
ATOM 1326 C C . VAL A 1 175 ? -9.012 -0.725 16.317 1.00 88.38 175 VAL A C 1
ATOM 1328 O O . VAL A 1 175 ? -9.499 0.355 16.641 1.00 88.38 175 VAL A O 1
ATOM 1331 N N . GLU A 1 176 ? -9.772 -1.818 16.234 1.00 86.94 176 GLU A N 1
ATOM 1332 C CA . GLU A 1 176 ? -11.213 -1.794 16.514 1.00 86.94 176 GLU A CA 1
ATOM 1333 C C . GLU A 1 176 ? -11.514 -1.354 17.955 1.00 86.94 176 GLU A C 1
ATOM 1335 O O . GLU A 1 176 ? -12.421 -0.549 18.193 1.00 86.94 176 GLU A O 1
ATOM 1340 N N . THR A 1 177 ? -10.745 -1.851 18.924 1.00 81.06 177 THR A N 1
ATOM 1341 C CA . THR A 1 177 ? -10.947 -1.542 20.346 1.00 81.06 177 THR A CA 1
ATOM 1342 C C . THR A 1 177 ? -10.565 -0.097 20.676 1.00 81.06 177 THR A C 1
ATOM 1344 O O . THR A 1 177 ? -11.299 0.613 21.376 1.00 81.06 177 THR A O 1
ATOM 1347 N N . GLU A 1 178 ? -9.424 0.370 20.175 1.00 80.75 178 GLU A N 1
ATOM 1348 C CA . GLU A 1 178 ? -8.912 1.706 20.483 1.00 80.75 178 GLU A CA 1
ATOM 1349 C C . GLU A 1 178 ? -9.644 2.790 19.683 1.00 80.75 178 GLU A C 1
ATOM 1351 O O . GLU A 1 178 ? -10.157 3.753 20.254 1.00 80.75 178 GLU A O 1
ATOM 1356 N N . GLU A 1 179 ? -9.795 2.615 18.375 1.00 83.69 179 GLU A N 1
ATOM 1357 C CA . GLU A 1 179 ? -10.314 3.672 17.509 1.00 83.69 179 GLU A CA 1
ATOM 1358 C C . GLU A 1 179 ? -11.827 3.591 17.332 1.00 83.69 179 GLU A C 1
ATOM 1360 O O . GLU A 1 179 ? -12.512 4.594 17.509 1.00 83.69 179 GLU A O 1
ATOM 1365 N N . LEU A 1 180 ? -12.400 2.421 17.034 1.00 77.81 180 LEU A N 1
ATOM 1366 C CA . LEU A 1 180 ? -13.842 2.343 16.756 1.00 77.81 180 LEU A CA 1
ATOM 1367 C C . LEU A 1 180 ? -14.698 2.317 18.027 1.00 77.81 180 LEU A C 1
ATOM 1369 O O . LEU A 1 180 ? -15.782 2.903 18.055 1.00 77.81 180 LEU A O 1
ATOM 1373 N N . GLN A 1 181 ? -14.234 1.661 19.091 1.00 77.50 181 GLN A N 1
ATOM 1374 C CA . GLN A 1 181 ? -15.001 1.562 20.337 1.00 77.50 181 GLN A CA 1
ATOM 1375 C C . GLN A 1 181 ? -14.694 2.709 21.306 1.00 77.50 181 GLN A C 1
ATOM 1377 O O . GLN A 1 181 ? -15.613 3.272 21.916 1.00 77.50 181 GLN A O 1
ATOM 1382 N N . THR A 1 182 ? -13.419 3.075 21.466 1.00 72.81 182 THR A N 1
ATOM 1383 C CA . THR A 1 182 ? -13.007 4.012 22.519 1.00 72.81 182 THR A CA 1
ATOM 1384 C C . THR A 1 182 ? -13.096 5.477 22.083 1.00 72.81 182 THR A C 1
ATOM 1386 O O . THR A 1 182 ? -13.698 6.271 22.816 1.00 72.81 182 THR A O 1
ATOM 1389 N N . CYS A 1 183 ? -12.609 5.855 20.895 1.00 70.75 183 CYS A N 1
ATOM 1390 C CA . CYS A 1 183 ? -12.622 7.258 20.448 1.00 70.75 183 CYS A CA 1
ATOM 1391 C C . CYS A 1 183 ? -14.037 7.878 20.359 1.00 70.75 183 CYS A C 1
ATOM 1393 O O . CYS A 1 183 ? -14.254 8.933 20.964 1.00 70.75 183 CYS A O 1
ATOM 1395 N N . PRO A 1 184 ? -15.060 7.247 19.740 1.00 65.81 184 PRO A N 1
ATOM 1396 C CA . PRO A 1 184 ? -16.422 7.793 19.728 1.00 65.81 184 PRO A CA 1
ATOM 1397 C C . PRO A 1 184 ? -17.051 7.918 21.119 1.00 65.81 184 PRO A C 1
ATOM 1399 O O . PRO A 1 184 ? -17.951 8.737 21.330 1.00 65.81 184 PRO A O 1
ATOM 1402 N N . ARG A 1 185 ? -16.610 7.096 22.080 1.00 53.12 185 ARG A N 1
ATOM 1403 C CA . ARG A 1 185 ? -17.039 7.182 23.479 1.00 53.12 185 ARG A CA 1
ATOM 1404 C C . ARG A 1 185 ? -16.393 8.377 24.175 1.00 53.12 185 ARG A C 1
ATOM 1406 O O . ARG A 1 185 ? -17.089 9.080 24.901 1.00 53.12 185 ARG A O 1
ATOM 1413 N N . MET A 1 186 ? -15.112 8.639 23.915 1.00 49.94 186 MET A N 1
ATOM 1414 C CA . MET A 1 186 ? -14.413 9.830 24.408 1.00 49.94 186 MET A CA 1
ATOM 1415 C C . MET A 1 186 ? -15.025 11.114 23.839 1.00 49.94 186 MET A C 1
ATOM 1417 O O . MET A 1 186 ? -15.344 12.011 24.614 1.00 49.94 186 MET A O 1
ATOM 1421 N N . TYR A 1 187 ? -15.293 11.162 22.529 1.00 52.09 187 TYR A N 1
ATOM 1422 C CA . TYR A 1 187 ? -15.910 12.326 21.878 1.00 52.09 187 TYR A CA 1
ATOM 1423 C C . TYR A 1 187 ? -17.315 12.624 22.432 1.00 52.09 187 TYR A C 1
ATOM 1425 O O . TYR A 1 187 ? -17.648 13.769 22.740 1.00 52.09 187 TYR A O 1
ATOM 1433 N N . ARG A 1 188 ? -18.130 11.579 22.656 1.00 48.59 188 ARG A N 1
ATOM 1434 C CA . ARG A 1 188 ? -19.445 11.724 23.308 1.00 48.59 188 ARG A CA 1
ATOM 1435 C C . ARG A 1 188 ? -19.354 12.164 24.767 1.00 48.59 188 ARG A C 1
ATOM 1437 O O . ARG A 1 188 ? -20.231 12.885 25.228 1.00 48.59 188 ARG A O 1
ATOM 1444 N N . GLN A 1 189 ? -18.326 11.738 25.499 1.00 38.59 189 GLN A N 1
ATOM 1445 C CA . GLN A 1 189 ? -18.115 12.165 26.885 1.00 38.59 189 GLN A CA 1
ATOM 1446 C C . GLN A 1 189 ? -17.581 13.602 26.981 1.00 38.59 189 GLN A C 1
ATOM 1448 O O . GLN A 1 189 ? -17.904 14.293 27.946 1.00 38.59 189 GLN A O 1
ATOM 1453 N N . SER A 1 190 ? -16.823 14.085 25.989 1.00 39.72 190 SER A N 1
ATOM 1454 C CA . SER A 1 190 ? -16.340 15.473 25.948 1.00 39.72 190 SER A CA 1
ATOM 1455 C C . SER A 1 190 ? -17.428 16.505 25.636 1.00 39.72 190 SER A C 1
ATOM 1457 O O . SER A 1 190 ? -17.284 17.659 26.037 1.00 39.72 190 SER A O 1
ATOM 1459 N N . ASP A 1 191 ? -18.537 16.101 25.007 1.00 40.06 191 ASP A N 1
ATOM 1460 C CA . ASP A 1 191 ? -19.675 16.986 24.693 1.00 40.06 191 ASP A CA 1
ATOM 1461 C C . ASP A 1 191 ? -20.590 17.282 25.901 1.00 40.06 191 ASP A C 1
ATOM 1463 O O . ASP A 1 191 ? -21.493 18.119 25.848 1.00 40.06 191 ASP A O 1
ATOM 1467 N N . SER A 1 192 ? -20.332 16.652 27.049 1.00 34.03 192 SER A N 1
ATOM 1468 C CA . SER A 1 192 ? -20.980 16.974 28.319 1.00 34.03 192 SER A CA 1
ATOM 1469 C C . SER A 1 192 ? -19.915 17.317 29.353 1.00 34.03 192 SER A C 1
ATOM 1471 O O . SER A 1 192 ? -19.225 16.413 29.794 1.00 34.03 192 SER A O 1
ATOM 1473 N N . ARG A 1 193 ? -19.788 18.606 29.712 1.00 38.31 193 ARG A N 1
ATOM 1474 C CA . ARG A 1 193 ? -19.031 19.288 30.807 1.00 38.31 193 ARG A CA 1
ATOM 1475 C C . ARG A 1 193 ? -18.477 18.476 32.016 1.00 38.31 193 ARG A C 1
ATOM 1477 O O . ARG A 1 193 ? -18.530 18.957 33.144 1.00 38.31 193 ARG A O 1
ATOM 1484 N N . VAL A 1 194 ? -17.920 17.282 31.843 1.00 39.28 194 VAL A N 1
ATOM 1485 C CA . VAL A 1 194 ? -17.486 16.371 32.915 1.00 39.28 194 VAL A CA 1
ATOM 1486 C C . VAL A 1 194 ? -16.328 15.489 32.413 1.00 39.28 194 VAL A C 1
ATOM 1488 O O . VAL A 1 194 ? -16.359 14.266 32.489 1.00 39.28 194 VAL A O 1
ATOM 1491 N N . ALA A 1 195 ? -15.263 16.095 31.887 1.00 34.25 195 ALA A N 1
ATOM 1492 C CA . ALA A 1 195 ? -14.058 15.377 31.451 1.00 34.25 195 ALA A CA 1
ATOM 1493 C C . ALA A 1 195 ? -13.039 15.161 32.597 1.00 34.25 195 ALA A C 1
ATOM 1495 O O . ALA A 1 195 ? -11.857 15.466 32.453 1.00 34.25 195 ALA A O 1
ATOM 1496 N N . HIS A 1 196 ? -13.479 14.658 33.758 1.00 30.61 196 HIS A N 1
ATOM 1497 C CA . HIS A 1 196 ? -12.578 14.435 34.907 1.00 30.61 196 HIS A CA 1
ATOM 1498 C C . HIS A 1 196 ? -12.728 13.093 35.645 1.00 30.61 196 HIS A C 1
ATOM 1500 O O . HIS A 1 196 ? -12.203 12.954 36.744 1.00 30.61 196 HIS A O 1
ATOM 1506 N N . GLY A 1 197 ? -13.388 12.080 35.066 1.00 30.33 197 GLY A N 1
ATOM 1507 C CA . GLY A 1 197 ? -13.706 10.859 35.829 1.00 30.33 197 GLY A CA 1
ATOM 1508 C C . GLY A 1 197 ? -13.464 9.487 35.198 1.00 30.33 197 GLY A C 1
ATOM 1509 O O . GLY A 1 197 ? -13.651 8.506 35.905 1.00 30.33 197 GLY A O 1
ATOM 1510 N N . VAL A 1 198 ? -13.093 9.350 33.917 1.00 32.16 198 VAL A N 1
ATOM 1511 C CA . VAL A 1 198 ? -13.240 8.043 33.220 1.00 32.16 198 VAL A CA 1
ATOM 1512 C C . VAL A 1 198 ? -11.924 7.454 32.688 1.00 32.16 198 VAL A C 1
ATOM 1514 O O . VAL A 1 198 ? -11.926 6.650 31.765 1.00 32.16 198 VAL A O 1
ATOM 1517 N N . LEU A 1 199 ? -10.785 7.792 33.301 1.00 35.25 199 LEU A N 1
ATOM 1518 C CA . LEU A 1 199 ? -9.497 7.132 33.013 1.00 35.25 199 LEU A CA 1
ATOM 1519 C C . LEU A 1 199 ? -9.093 6.049 34.033 1.00 35.25 199 LEU A C 1
ATOM 1521 O O . LEU A 1 199 ? -7.990 5.525 33.950 1.00 35.25 199 LEU A O 1
ATOM 1525 N N . THR A 1 200 ? -9.951 5.662 34.983 1.00 35.16 200 THR A N 1
ATOM 1526 C CA . THR A 1 200 ? -9.509 4.849 36.138 1.00 35.16 200 THR A CA 1
ATOM 1527 C C . THR A 1 200 ? -10.019 3.409 36.221 1.00 35.16 200 THR A C 1
ATOM 1529 O O . THR A 1 200 ? -9.716 2.756 37.207 1.00 35.16 200 THR A O 1
ATOM 1532 N N . ASN A 1 201 ? -10.707 2.837 35.225 1.00 33.47 201 ASN A N 1
ATOM 1533 C CA . ASN A 1 201 ? -11.319 1.502 35.401 1.00 33.47 201 ASN A CA 1
ATOM 1534 C C . ASN A 1 201 ? -10.837 0.387 34.452 1.00 33.47 201 ASN A C 1
ATOM 1536 O O . ASN A 1 201 ? -11.616 -0.494 34.116 1.00 33.47 201 ASN A O 1
ATOM 1540 N N . ASN A 1 202 ? -9.551 0.365 34.084 1.00 42.59 202 ASN A N 1
ATOM 1541 C CA . ASN A 1 202 ? -8.879 -0.851 33.574 1.00 42.59 202 ASN A CA 1
ATOM 1542 C C . ASN A 1 202 ? -7.453 -1.003 34.156 1.00 42.59 202 ASN A C 1
ATOM 1544 O O . ASN A 1 202 ? -6.486 -1.313 33.466 1.00 42.59 202 ASN A O 1
ATOM 1548 N N . LEU A 1 203 ? -7.321 -0.757 35.463 1.00 40.28 203 LEU A N 1
ATOM 1549 C CA . LEU A 1 203 ? -6.041 -0.626 36.177 1.00 40.28 203 LEU A CA 1
ATOM 1550 C C . LEU A 1 203 ? -5.234 -1.932 36.357 1.00 40.28 203 LEU A C 1
ATOM 1552 O O . LEU A 1 203 ? -4.076 -1.864 36.74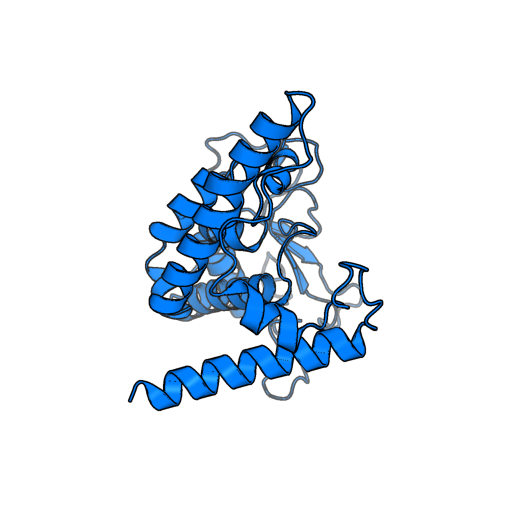8 1.00 40.28 203 LEU A O 1
ATOM 1556 N N . GLY A 1 204 ? -5.790 -3.111 36.053 1.00 41.44 204 GLY A N 1
ATOM 1557 C CA . GLY A 1 204 ? -5.112 -4.395 36.309 1.00 41.44 204 GLY A CA 1
ATOM 1558 C C . GLY A 1 204 ? -3.908 -4.685 35.401 1.00 41.44 204 GLY A C 1
ATOM 1559 O O . GLY A 1 204 ? -2.865 -5.117 35.884 1.00 41.44 204 GLY A O 1
ATOM 1560 N N . GLU A 1 205 ? -4.023 -4.401 34.100 1.00 47.59 205 GLU A N 1
ATOM 1561 C CA . GLU A 1 205 ? -2.953 -4.658 33.115 1.00 47.59 205 GLU A CA 1
ATOM 1562 C C . GLU A 1 205 ? -2.123 -3.400 32.793 1.00 47.59 205 GLU A C 1
ATOM 1564 O O . GLU A 1 205 ? -0.962 -3.480 32.387 1.00 47.59 205 GLU A O 1
ATOM 1569 N N . ILE A 1 206 ? -2.669 -2.213 33.081 1.00 43.28 206 ILE A N 1
ATOM 1570 C CA . ILE A 1 206 ? -1.989 -0.923 32.903 1.00 43.28 206 ILE A CA 1
ATOM 1571 C C . ILE A 1 206 ? -0.850 -0.742 33.923 1.00 43.28 206 ILE A C 1
ATOM 1573 O O . ILE A 1 206 ? 0.186 -0.179 33.577 1.00 43.28 206 ILE A O 1
ATOM 1577 N N . ASP A 1 207 ? -0.959 -1.282 35.142 1.00 42.00 207 ASP A N 1
ATOM 1578 C CA . ASP A 1 207 ? 0.057 -1.115 36.199 1.00 42.00 207 ASP A CA 1
ATOM 1579 C C . ASP A 1 207 ? 1.405 -1.805 35.911 1.00 42.00 207 ASP A C 1
ATOM 1581 O O . ASP A 1 207 ? 2.434 -1.449 36.501 1.00 42.00 207 ASP A O 1
ATOM 1585 N N . LYS A 1 208 ? 1.438 -2.778 34.992 1.00 48.59 208 LYS A N 1
ATOM 1586 C CA . LYS A 1 208 ? 2.691 -3.398 34.524 1.00 48.59 208 LYS A CA 1
ATOM 1587 C C . LYS A 1 208 ? 3.359 -2.571 33.428 1.00 48.59 208 LYS A C 1
ATOM 1589 O O . LYS A 1 208 ? 4.566 -2.336 33.496 1.00 48.59 208 LYS A O 1
ATOM 1594 N N . VAL A 1 209 ? 2.577 -2.054 32.480 1.00 44.09 209 VAL A N 1
ATOM 1595 C CA . VAL A 1 209 ? 3.063 -1.131 31.438 1.00 44.09 209 VAL A CA 1
ATOM 1596 C C . VAL A 1 209 ? 3.551 0.180 32.069 1.00 44.09 209 VAL A C 1
ATOM 1598 O O . VAL A 1 209 ? 4.612 0.691 31.708 1.00 44.09 209 VAL A O 1
ATOM 1601 N N . ARG A 1 210 ? 2.851 0.665 33.101 1.00 45.16 210 ARG A N 1
ATOM 1602 C CA . ARG A 1 210 ? 3.180 1.880 33.860 1.00 45.16 210 ARG A CA 1
ATOM 1603 C C . ARG A 1 210 ? 4.524 1.792 34.590 1.00 45.16 210 ARG A C 1
ATOM 1605 O O . ARG A 1 210 ? 5.242 2.786 34.663 1.00 45.16 210 ARG A O 1
ATOM 1612 N N . ARG A 1 211 ? 4.914 0.599 35.058 1.00 51.28 211 ARG A N 1
ATOM 1613 C CA . ARG A 1 211 ? 6.236 0.353 35.666 1.00 51.28 211 ARG A CA 1
ATOM 1614 C C . ARG A 1 211 ? 7.381 0.305 34.650 1.00 51.28 211 ARG A C 1
ATOM 1616 O O . ARG A 1 211 ? 8.477 0.745 34.977 1.00 51.28 211 ARG A O 1
ATOM 1623 N N . LEU A 1 212 ? 7.140 -0.172 33.427 1.00 48.19 212 LEU A N 1
ATOM 1624 C CA . LEU A 1 212 ? 8.146 -0.196 32.349 1.00 48.19 212 LEU A CA 1
ATOM 1625 C C . LEU A 1 212 ? 8.369 1.188 31.722 1.00 48.19 212 LEU A C 1
ATOM 1627 O O . LEU A 1 212 ? 9.487 1.547 31.345 1.00 48.19 212 LEU A O 1
ATOM 1631 N N . TRP A 1 213 ? 7.309 1.989 31.634 1.00 47.72 213 TRP A N 1
ATOM 1632 C CA . TRP A 1 213 ? 7.365 3.324 31.041 1.00 47.72 213 TRP A CA 1
ATOM 1633 C C . TRP A 1 213 ? 7.619 4.440 32.049 1.00 47.72 213 TRP A C 1
ATOM 1635 O O . TRP A 1 213 ? 8.029 5.516 31.635 1.00 47.72 213 TRP A O 1
ATOM 1645 N N . GLY A 1 214 ? 7.540 4.146 33.351 1.00 45.28 214 GLY A N 1
ATOM 1646 C CA . GLY A 1 214 ? 7.783 5.097 34.428 1.00 45.28 214 GLY A CA 1
ATOM 1647 C C . GLY A 1 214 ? 6.800 6.259 34.343 1.00 45.28 214 GLY A C 1
ATOM 1648 O O . GLY A 1 214 ? 7.008 7.199 33.588 1.00 45.28 214 GLY A O 1
ATOM 1649 N N . SER A 1 215 ? 5.732 6.234 35.132 1.00 47.28 215 SER A N 1
ATOM 1650 C CA . SER A 1 215 ? 5.164 7.498 35.604 1.00 47.28 215 SER A CA 1
ATOM 1651 C C . SER A 1 215 ? 5.681 7.716 37.016 1.00 47.28 215 SER A C 1
ATOM 1653 O O . SER A 1 215 ? 5.812 6.752 37.771 1.00 47.28 215 SER A O 1
ATOM 1655 N N . ALA A 1 216 ? 5.961 8.963 37.389 1.00 47.50 216 ALA A N 1
ATOM 1656 C CA . ALA A 1 216 ? 5.984 9.295 38.803 1.00 47.50 216 ALA A CA 1
ATOM 1657 C C . ALA A 1 216 ? 4.593 8.980 39.385 1.00 47.50 216 ALA A C 1
ATOM 1659 O O . ALA A 1 216 ? 3.575 9.058 38.680 1.00 47.50 216 ALA A O 1
ATOM 1660 N N . ASP A 1 217 ? 4.553 8.580 40.654 1.00 44.47 217 ASP A N 1
ATOM 1661 C CA . ASP A 1 217 ? 3.320 8.186 41.352 1.00 44.47 217 ASP A CA 1
ATOM 1662 C C . ASP A 1 217 ? 2.277 9.323 41.409 1.00 44.47 217 ASP A C 1
ATOM 1664 O O . ASP A 1 217 ? 1.103 9.086 41.684 1.00 44.47 217 ASP A O 1
ATOM 1668 N N . ASP A 1 218 ? 2.690 10.554 41.095 1.00 47.34 218 ASP A N 1
ATOM 1669 C CA . ASP A 1 218 ? 1.866 11.762 41.072 1.00 47.34 218 ASP A CA 1
ATOM 1670 C C . ASP A 1 218 ? 1.191 12.061 39.720 1.00 47.34 218 ASP A C 1
ATOM 1672 O O . ASP A 1 218 ? 0.433 13.024 39.612 1.00 47.34 218 ASP A O 1
ATOM 1676 N N . GLY A 1 219 ? 1.429 11.242 38.688 1.00 42.94 219 GLY A N 1
ATOM 1677 C CA . GLY A 1 219 ? 0.821 11.431 37.368 1.00 42.94 219 GLY A CA 1
ATOM 1678 C C . GLY A 1 219 ? 1.459 12.533 36.516 1.00 42.94 219 GLY A C 1
ATOM 1679 O O . GLY A 1 219 ? 0.884 12.915 35.496 1.00 42.94 219 GLY A O 1
ATOM 1680 N N . SER A 1 220 ? 2.643 13.029 36.882 1.00 40.94 220 SER A N 1
ATOM 1681 C CA . SER A 1 220 ? 3.439 13.882 35.997 1.00 40.94 220 SER A CA 1
ATOM 1682 C C . SER A 1 220 ? 4.014 13.086 34.812 1.00 40.94 220 SER A C 1
ATOM 1684 O O . SER A 1 220 ? 4.445 11.935 34.944 1.00 40.94 220 SER A O 1
ATOM 1686 N N . LEU A 1 221 ? 3.997 13.695 33.618 1.00 40.50 221 LEU A N 1
ATOM 1687 C CA . LEU A 1 221 ? 4.614 13.132 32.414 1.00 40.50 221 LEU A CA 1
ATOM 1688 C C . LEU A 1 221 ? 6.137 13.117 32.596 1.00 40.50 221 LEU A C 1
ATOM 1690 O O . LEU A 1 221 ? 6.752 14.173 32.753 1.00 40.50 221 LEU A O 1
ATOM 1694 N N . ILE A 1 222 ? 6.757 11.935 32.556 1.00 53.25 222 ILE A N 1
ATOM 1695 C CA . ILE A 1 222 ? 8.218 11.839 32.520 1.00 53.25 222 ILE A CA 1
ATOM 1696 C C . ILE A 1 222 ? 8.683 12.284 31.130 1.00 53.25 222 ILE A C 1
ATOM 1698 O O . ILE A 1 222 ? 8.297 11.696 30.120 1.00 53.25 222 ILE A O 1
ATOM 1702 N N . ASN A 1 223 ? 9.517 13.324 31.074 1.00 48.62 223 ASN A N 1
ATOM 1703 C CA . ASN A 1 223 ? 10.202 13.731 29.848 1.00 48.62 223 ASN A CA 1
ATOM 1704 C C . ASN A 1 223 ? 11.260 12.682 29.494 1.00 48.62 223 ASN A C 1
ATOM 1706 O O . ASN A 1 223 ? 12.398 12.764 29.951 1.00 48.62 223 ASN A O 1
ATOM 1710 N N . LEU A 1 224 ? 10.866 11.690 28.701 1.00 54.88 224 LEU A N 1
ATOM 1711 C CA . LEU A 1 224 ? 11.777 10.711 28.125 1.00 54.88 224 LEU A CA 1
ATOM 1712 C C . LEU A 1 224 ? 12.353 11.253 26.818 1.00 54.88 224 LEU A C 1
ATOM 1714 O O . LEU A 1 224 ? 11.643 11.802 25.975 1.00 54.88 224 LEU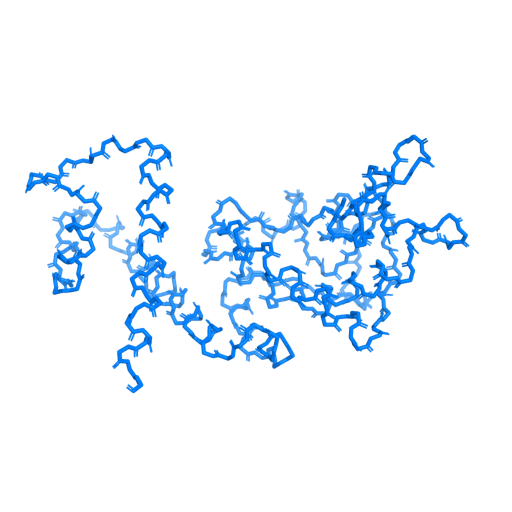 A O 1
ATOM 1718 N N . THR A 1 225 ? 13.652 11.079 26.638 1.00 54.94 225 THR A N 1
ATOM 1719 C CA . THR A 1 225 ? 14.330 11.341 25.371 1.00 54.94 225 THR A CA 1
ATOM 1720 C C . THR A 1 225 ? 13.935 10.294 24.323 1.00 54.94 225 THR A C 1
ATOM 1722 O O . THR A 1 225 ? 13.545 9.169 24.645 1.00 54.94 225 THR A O 1
ATOM 1725 N N . ASN A 1 226 ? 14.073 10.634 23.038 1.00 43.66 226 ASN A N 1
ATOM 1726 C CA . ASN A 1 226 ? 13.788 9.704 21.934 1.00 43.66 226 ASN A CA 1
ATOM 1727 C C . ASN A 1 226 ? 14.606 8.401 22.024 1.00 43.66 226 ASN A C 1
ATOM 1729 O O . ASN A 1 226 ? 14.144 7.349 21.587 1.00 43.66 226 ASN A O 1
ATOM 1733 N N . GLU A 1 227 ? 15.806 8.464 22.605 1.00 48.09 227 GLU A N 1
ATOM 1734 C CA . GLU A 1 227 ? 16.678 7.306 22.804 1.00 48.09 227 GLU A CA 1
ATOM 1735 C C . GLU A 1 227 ? 16.127 6.372 23.893 1.00 48.09 227 GLU A C 1
ATOM 1737 O O . GLU A 1 227 ? 16.058 5.161 23.687 1.00 48.09 227 GLU A O 1
ATOM 1742 N N . GLU A 1 228 ? 15.602 6.924 24.990 1.00 52.50 228 GLU A N 1
ATOM 1743 C CA . GLU A 1 228 ? 14.937 6.158 26.053 1.00 52.50 228 GLU A CA 1
ATOM 1744 C C . GLU A 1 228 ? 13.623 5.522 25.579 1.00 52.50 228 GLU A C 1
ATOM 1746 O O . GLU A 1 228 ? 13.319 4.386 25.945 1.00 52.50 228 GLU A O 1
ATOM 1751 N N . ILE A 1 229 ? 12.866 6.214 24.723 1.00 53.06 229 ILE A N 1
ATOM 1752 C CA . ILE A 1 229 ? 11.651 5.676 24.091 1.00 53.06 229 ILE A CA 1
ATOM 1753 C C . ILE A 1 229 ? 12.003 4.494 23.177 1.00 53.06 229 ILE A C 1
ATOM 1755 O O . ILE A 1 229 ? 11.360 3.442 23.245 1.00 53.06 229 ILE A O 1
ATOM 1759 N N . ALA A 1 230 ? 13.047 4.628 22.353 1.00 47.84 230 ALA A N 1
ATOM 1760 C CA . ALA A 1 230 ? 13.503 3.565 21.460 1.00 47.84 230 ALA A CA 1
ATOM 1761 C C . ALA A 1 230 ? 14.002 2.333 22.236 1.00 47.84 230 ALA A C 1
ATOM 1763 O O . ALA A 1 230 ? 13.648 1.201 21.898 1.00 47.84 230 ALA A O 1
ATOM 1764 N N . GLN A 1 231 ? 14.757 2.540 23.318 1.00 55.00 231 GLN A N 1
ATOM 1765 C CA . GLN A 1 231 ? 15.258 1.460 24.173 1.00 55.00 231 GLN A CA 1
ATOM 1766 C C . GLN A 1 231 ? 14.129 0.711 24.888 1.00 55.00 231 GLN A C 1
ATOM 1768 O O . GLN A 1 231 ? 14.128 -0.520 24.932 1.00 55.00 231 GLN A O 1
ATOM 1773 N N . ARG A 1 232 ? 13.133 1.435 25.410 1.00 59.50 232 ARG A N 1
ATOM 1774 C CA . ARG A 1 232 ? 11.974 0.833 26.088 1.00 59.50 232 ARG A CA 1
ATOM 1775 C C . ARG A 1 232 ? 11.051 0.102 25.115 1.00 59.50 232 ARG A C 1
ATOM 1777 O O . ARG A 1 232 ? 10.553 -0.971 25.447 1.00 59.50 232 ARG A O 1
ATOM 1784 N N . SER A 1 233 ? 10.900 0.616 23.895 1.00 48.72 233 SER A N 1
ATOM 1785 C CA . SER A 1 233 ? 10.160 -0.055 22.816 1.00 48.72 233 SER A CA 1
ATOM 1786 C C . SER A 1 233 ? 10.840 -1.361 22.386 1.00 48.72 233 SER A C 1
ATOM 1788 O O . SER A 1 233 ? 10.175 -2.381 22.219 1.00 48.72 233 SER A O 1
ATOM 1790 N N . ALA A 1 234 ? 12.174 -1.369 22.289 1.00 55.50 234 ALA A N 1
ATOM 1791 C CA . ALA A 1 234 ? 12.947 -2.585 22.028 1.00 55.50 234 ALA A CA 1
ATOM 1792 C C . ALA A 1 234 ? 12.861 -3.601 23.188 1.00 55.50 234 ALA A C 1
ATOM 1794 O O . ALA A 1 234 ? 12.779 -4.807 22.955 1.00 55.50 234 ALA A O 1
ATOM 1795 N N . GLY A 1 235 ? 12.831 -3.125 24.439 1.00 53.62 235 GLY A N 1
ATOM 1796 C CA . GLY A 1 235 ? 12.622 -3.962 25.625 1.00 53.62 235 GLY A CA 1
ATOM 1797 C C . GLY A 1 235 ? 11.249 -4.640 25.651 1.00 53.62 235 GLY A C 1
ATOM 1798 O O . GLY A 1 235 ? 11.163 -5.831 25.943 1.00 53.62 235 GLY A O 1
ATOM 1799 N N . LEU A 1 236 ? 10.192 -3.915 25.273 1.00 47.62 236 LEU A N 1
ATOM 1800 C CA . LEU A 1 236 ? 8.840 -4.466 25.155 1.00 47.62 236 LEU A CA 1
ATOM 1801 C C . LEU A 1 236 ? 8.758 -5.534 24.054 1.00 47.62 236 LEU A C 1
ATOM 1803 O O . LEU A 1 236 ? 8.202 -6.605 24.283 1.00 47.62 236 LEU A O 1
ATOM 1807 N N . ALA A 1 237 ? 9.382 -5.285 22.898 1.00 46.09 237 ALA A N 1
ATOM 1808 C CA . ALA A 1 237 ? 9.452 -6.262 21.813 1.00 46.09 237 ALA A CA 1
ATOM 1809 C C . ALA A 1 237 ? 10.150 -7.565 22.252 1.00 46.09 237 ALA A C 1
ATOM 1811 O O . ALA A 1 237 ? 9.648 -8.656 21.986 1.00 46.09 237 ALA A O 1
ATOM 1812 N N . ASN A 1 238 ? 11.260 -7.468 22.992 1.00 48.38 238 ASN A N 1
ATOM 1813 C CA . ASN A 1 238 ? 11.960 -8.637 23.535 1.00 48.38 238 ASN A CA 1
ATOM 1814 C C . ASN A 1 238 ? 11.147 -9.389 24.601 1.00 48.38 238 ASN A C 1
ATOM 1816 O O . ASN A 1 238 ? 11.197 -10.617 24.650 1.00 48.38 238 ASN A O 1
ATOM 1820 N N . TRP A 1 239 ? 10.385 -8.680 25.436 1.00 49.72 239 TRP A N 1
ATOM 1821 C CA . TRP A 1 239 ? 9.505 -9.308 26.422 1.00 49.72 239 TRP A CA 1
ATOM 1822 C C . TRP A 1 239 ? 8.376 -10.104 25.752 1.00 49.72 239 TRP A C 1
ATOM 1824 O O . TRP A 1 239 ? 8.148 -11.254 26.119 1.00 49.72 239 TRP A O 1
ATOM 1834 N N . CYS A 1 240 ? 7.741 -9.562 24.706 1.00 45.19 240 CYS A N 1
ATOM 1835 C CA . CYS A 1 240 ? 6.734 -10.292 23.926 1.00 45.19 240 CYS A CA 1
ATOM 1836 C C . CYS A 1 240 ? 7.310 -11.576 23.302 1.00 45.19 240 CYS A C 1
ATOM 1838 O O . CYS A 1 240 ? 6.664 -12.623 23.318 1.00 45.19 240 CYS A O 1
ATOM 1840 N N . VAL A 1 241 ? 8.555 -11.521 22.818 1.00 47.22 241 VAL A N 1
ATOM 1841 C CA . VAL A 1 241 ? 9.273 -12.695 22.294 1.00 47.22 241 VAL A CA 1
ATOM 1842 C C . VAL A 1 241 ? 9.533 -13.742 23.388 1.00 47.22 241 VAL A C 1
ATOM 1844 O O . VAL A 1 241 ? 9.426 -14.937 23.121 1.00 47.22 241 VAL A O 1
ATOM 1847 N N . GLN A 1 242 ? 9.829 -13.327 24.625 1.00 42.88 242 GLN A N 1
ATOM 1848 C CA . GLN A 1 242 ? 9.993 -14.248 25.758 1.00 42.88 242 GLN A CA 1
ATOM 1849 C C . GLN A 1 242 ? 8.670 -14.872 26.217 1.00 42.88 242 GLN A C 1
ATOM 1851 O O . GLN A 1 242 ? 8.633 -16.072 26.464 1.00 42.88 242 GLN A O 1
ATOM 1856 N N . GLN A 1 243 ? 7.577 -14.108 26.269 1.00 43.03 243 GLN A N 1
ATOM 1857 C CA . GLN A 1 243 ? 6.256 -14.649 26.618 1.00 43.03 243 GLN A CA 1
ATOM 1858 C C . GLN A 1 243 ? 5.769 -15.682 25.590 1.00 43.03 243 GLN A C 1
ATOM 1860 O O . GLN A 1 243 ? 5.185 -16.697 25.956 1.00 43.03 243 GLN A O 1
ATOM 1865 N N . TYR A 1 244 ? 6.091 -15.487 24.309 1.00 39.41 244 TYR A N 1
ATOM 1866 C CA . TYR A 1 244 ? 5.843 -16.479 23.259 1.00 39.41 244 TYR A CA 1
ATOM 1867 C C . TYR A 1 244 ? 6.679 -17.764 23.426 1.00 39.41 244 TYR A C 1
ATOM 1869 O O . TYR A 1 244 ? 6.225 -18.851 23.076 1.00 39.41 244 TYR A O 1
ATOM 1877 N N . ALA A 1 245 ? 7.889 -17.665 23.986 1.00 38.31 245 ALA A N 1
ATOM 1878 C CA . ALA A 1 245 ? 8.739 -18.824 24.263 1.00 38.31 245 ALA A CA 1
ATOM 1879 C C . ALA A 1 245 ? 8.268 -19.642 25.481 1.00 38.31 245 ALA A C 1
ATOM 1881 O O . ALA A 1 245 ? 8.500 -20.846 25.516 1.00 38.31 245 ALA A O 1
ATOM 1882 N N . GLU A 1 246 ? 7.597 -19.009 26.447 1.00 35.62 246 GLU A N 1
ATOM 1883 C CA . GLU A 1 246 ? 7.023 -19.657 27.639 1.00 35.62 246 GLU A CA 1
ATOM 1884 C C . GLU A 1 246 ? 5.665 -20.335 27.370 1.00 35.62 246 GLU A C 1
ATOM 1886 O O . GLU A 1 246 ? 5.219 -21.159 28.165 1.00 35.62 246 GLU A O 1
ATOM 1891 N N . LEU A 1 247 ? 5.024 -20.031 26.236 1.00 36.88 247 LEU A N 1
ATOM 1892 C CA . LEU A 1 247 ? 3.783 -20.664 25.769 1.00 36.88 247 LEU A CA 1
ATOM 1893 C C . LEU A 1 247 ? 4.018 -21.968 24.970 1.00 36.88 247 LEU A C 1
ATOM 1895 O O . LEU A 1 247 ? 3.072 -22.500 24.387 1.00 36.88 247 LEU A O 1
ATOM 1899 N N . ARG A 1 248 ? 5.259 -22.478 24.935 1.00 34.72 248 ARG A N 1
ATOM 1900 C CA . ARG A 1 248 ? 5.631 -23.783 24.362 1.00 34.72 248 ARG A CA 1
ATOM 1901 C C . ARG A 1 248 ? 5.832 -24.852 25.427 1.00 34.72 248 ARG A C 1
ATOM 1903 O O . ARG A 1 248 ? 6.687 -24.643 26.314 1.00 34.72 248 ARG A O 1
#

Radius of gyration: 21.19 Å; Cα contacts (8 Å, |Δi|>4): 332; chains: 1; bounding box: 46×43×64 Å

Foldseek 3Di:
DLAAPPVNPAHQAADPVDPQRGHLLNQLLLQLCLVLVLLLLCQQQVAQVLLVCLDQPSLAEFWSAEADCASNHQWYWDADPVPRRPPTDIDRRSHDPPHPVVSSVVLSRLSSVLSNVVSGGHDDHDDDHPSPDDPPPPIGTHDSGSVSNLVSNVPCVSSCVRVPVVVSVVSSVVSCVPHVPPPVVLVVVVVDPDPPPPPPPPCPVVVVVCVLLPDDPVRDDDPDDPVSVVVSVVVVVVVVVVVVVVVD

Mean predicted aligned error: 12.74 Å

Sequence (248 aa):
GILGSKDRSSNLMEDERHASGLSSIARRFLAGVLEHASALSAFAAPTIDSYWRVTSGSWAPTRACWGIENRTCMIRFISASNGDGRGARFEWRQPSSAANPYLALATFVAAGIDGIQRGLTPPNHVVGDAYSLDDGCGLDLLPTSLTEAIEALKDDEKLHAILGDDFVQWYLHSVETEELQTCPRMYRQSDSRVAHGVLTNNLGEIDKVRRLWGSADDGSLINLTNEEIAQRSAGLANWCVQQYAELR

pLDDT: mean 77.97, std 21.35, range [30.33, 98.5]